Protein AF-A0A933H7J3-F1 (afdb_monomer_lite)

Foldseek 3Di:
DDWDWEDDPDTDTDDPVQCPQFDSVQKYWQDKDQCVVFAQDDRQKIKTKIWTAGPVGDIWIWIWIDRPVDPPWDIGTQGTFDPQQPPAQWGWAWADDRLKIKIKIAGHPVQDAAWAWKKWFFDDPDPVCRVVRIDIFGQDGRRMTMDIQHNVRLVRRQFTQKIFTAHPVLVVVDPDDPPPGRTSDMDGDVVTRGCNVRYHYDDTD

Structure (mmCIF, N/CA/C/O backbone):
data_AF-A0A933H7J3-F1
#
_entry.id   AF-A0A933H7J3-F1
#
loop_
_atom_site.group_PDB
_atom_site.id
_atom_site.type_symbol
_atom_site.label_atom_id
_atom_site.label_alt_id
_atom_site.label_comp_id
_atom_site.label_asym_id
_atom_site.label_entity_id
_atom_site.label_seq_id
_atom_site.pdbx_PDB_ins_code
_atom_site.Cartn_x
_atom_site.Cartn_y
_atom_site.Cartn_z
_atom_site.occupancy
_atom_site.B_iso_or_equiv
_atom_site.auth_seq_id
_atom_site.auth_comp_id
_atom_site.auth_asym_id
_atom_site.auth_atom_id
_atom_site.pdbx_PDB_model_num
ATOM 1 N N . MET A 1 1 ? 10.290 -12.965 -24.968 1.00 48.25 1 MET A N 1
ATOM 2 C CA . MET A 1 1 ? 10.007 -12.008 -23.879 1.00 48.25 1 MET A CA 1
ATOM 3 C C . MET A 1 1 ? 8.720 -11.287 -24.248 1.00 48.25 1 MET A C 1
ATOM 5 O O . MET A 1 1 ? 8.651 -10.788 -25.363 1.00 48.25 1 MET A O 1
ATOM 9 N N . ILE A 1 2 ? 7.681 -11.343 -23.410 1.00 48.47 2 ILE A N 1
ATOM 10 C CA . ILE A 1 2 ? 6.396 -10.673 -23.671 1.00 48.47 2 ILE A CA 1
ATOM 11 C C . ILE A 1 2 ? 6.373 -9.431 -22.785 1.00 48.47 2 ILE A C 1
ATOM 13 O O . ILE A 1 2 ? 6.280 -9.556 -21.570 1.00 48.47 2 ILE A O 1
ATOM 17 N N . ALA A 1 3 ? 6.506 -8.258 -23.395 1.00 56.62 3 ALA A N 1
ATOM 18 C CA . ALA A 1 3 ? 6.245 -6.981 -22.748 1.00 56.62 3 ALA A CA 1
ATOM 19 C C . ALA A 1 3 ? 4.821 -6.556 -23.123 1.00 56.62 3 ALA A C 1
ATOM 21 O O . ALA A 1 3 ? 4.442 -6.644 -24.294 1.00 56.62 3 ALA A O 1
ATOM 22 N N . VAL A 1 4 ? 4.024 -6.134 -22.142 1.00 62.28 4 VAL A N 1
ATOM 23 C CA . VAL A 1 4 ? 2.671 -5.619 -22.383 1.00 62.28 4 VAL A CA 1
ATOM 24 C C . VAL A 1 4 ? 2.702 -4.114 -22.193 1.00 62.28 4 VAL A C 1
ATOM 26 O O . VAL A 1 4 ? 3.015 -3.625 -21.109 1.00 62.28 4 VAL A O 1
ATOM 29 N N . THR A 1 5 ? 2.378 -3.388 -23.259 1.00 62.97 5 THR A N 1
ATOM 30 C CA . THR A 1 5 ? 2.166 -1.943 -23.206 1.00 62.97 5 THR A CA 1
ATOM 31 C C . THR A 1 5 ? 0.709 -1.675 -22.878 1.00 62.97 5 THR A C 1
ATOM 33 O O . THR A 1 5 ? -0.187 -2.110 -23.604 1.00 62.97 5 THR A O 1
ATOM 36 N N . LEU A 1 6 ? 0.473 -0.945 -21.794 1.00 59.53 6 LEU A N 1
ATOM 37 C CA . LEU A 1 6 ? -0.864 -0.535 -21.392 1.00 59.53 6 LEU A CA 1
ATOM 38 C C . LEU A 1 6 ? -1.124 0.903 -21.820 1.00 59.53 6 LEU A C 1
ATOM 40 O O . LEU A 1 6 ? -0.317 1.792 -21.555 1.00 59.53 6 LEU A O 1
ATOM 44 N N . TRP A 1 7 ? -2.256 1.115 -22.489 1.00 41.84 7 TRP A N 1
ATOM 45 C CA . TRP A 1 7 ? -2.695 2.417 -22.985 1.00 41.84 7 TRP A CA 1
ATOM 46 C C . TRP A 1 7 ? -3.795 2.971 -22.064 1.00 41.84 7 TRP A C 1
ATOM 48 O O . TRP A 1 7 ? -4.785 2.290 -21.804 1.00 41.84 7 TRP A O 1
ATOM 58 N N . GLY A 1 8 ? -3.599 4.188 -21.545 1.00 49.84 8 GLY A N 1
ATOM 59 C CA . GLY A 1 8 ? -4.464 4.880 -20.575 1.00 49.84 8 GLY A CA 1
ATOM 60 C C . GLY A 1 8 ? -3.841 6.216 -20.133 1.00 49.84 8 GLY A C 1
ATOM 61 O O . GLY A 1 8 ? -2.901 6.672 -20.780 1.00 49.84 8 GLY A O 1
ATOM 62 N N . ASN A 1 9 ? -4.302 6.823 -19.025 1.00 42.78 9 ASN A N 1
ATOM 63 C CA . ASN A 1 9 ? -3.806 8.121 -18.504 1.00 42.78 9 ASN A CA 1
ATOM 64 C C . ASN A 1 9 ? -2.285 8.177 -18.224 1.00 42.78 9 ASN A C 1
ATOM 66 O O . ASN A 1 9 ? -1.743 9.247 -17.971 1.00 42.78 9 ASN A O 1
ATOM 70 N N . SER A 1 10 ? -1.576 7.049 -18.294 1.00 55.00 10 SER A N 1
ATOM 71 C CA . SER A 1 10 ? -0.132 7.018 -18.527 1.00 55.00 10 SER A CA 1
ATOM 72 C C . SER A 1 10 ? 0.249 5.703 -19.211 1.00 55.00 10 SER A C 1
ATOM 74 O O . SER A 1 10 ? -0.130 4.626 -18.749 1.00 55.00 10 SER A O 1
ATOM 76 N N . SER A 1 11 ? 0.986 5.774 -20.322 1.00 64.62 11 SER A N 1
ATOM 77 C CA . SER A 1 11 ? 1.546 4.582 -20.959 1.00 64.62 11 SER A CA 1
ATOM 78 C C . SER A 1 11 ? 2.625 3.980 -20.065 1.00 64.62 11 SER A C 1
ATOM 80 O O . SER A 1 11 ? 3.498 4.704 -19.582 1.00 64.62 11 SER A O 1
ATOM 82 N N . ALA A 1 12 ? 2.577 2.669 -19.859 1.00 74.50 12 ALA A N 1
ATOM 83 C CA . ALA A 1 12 ? 3.597 1.933 -19.123 1.00 74.50 12 ALA A CA 1
ATOM 84 C C . ALA A 1 12 ? 3.868 0.589 -19.796 1.00 74.50 12 ALA A C 1
ATOM 86 O O . ALA A 1 12 ? 2.969 -0.014 -20.394 1.00 74.50 12 ALA A O 1
ATOM 87 N N . I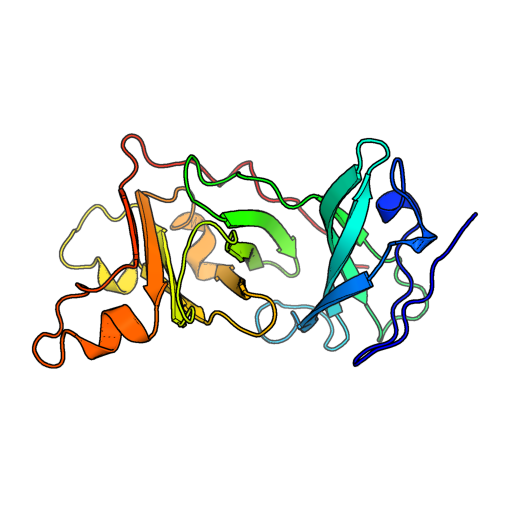LE A 1 13 ? 5.108 0.127 -19.678 1.00 83.50 13 ILE A N 1
ATOM 88 C CA . ILE A 1 13 ? 5.498 -1.236 -20.014 1.00 83.50 13 ILE A CA 1
ATOM 89 C C . ILE A 1 13 ? 5.538 -1.994 -18.694 1.00 83.50 13 ILE A C 1
ATOM 91 O O . ILE A 1 13 ? 6.203 -1.560 -17.762 1.00 83.50 13 ILE A O 1
ATOM 95 N N . ILE A 1 14 ? 4.783 -3.086 -18.585 1.00 86.19 14 ILE A N 1
ATOM 96 C CA . ILE A 1 14 ? 4.864 -3.928 -17.389 1.00 86.19 14 ILE A CA 1
ATOM 97 C C . ILE A 1 14 ? 6.161 -4.747 -17.465 1.00 86.19 14 ILE A C 1
ATOM 99 O O . ILE A 1 14 ? 6.380 -5.398 -18.497 1.00 86.19 14 ILE A O 1
ATOM 103 N N . PRO A 1 15 ? 6.989 -4.764 -16.402 1.00 87.56 15 PRO A N 1
ATOM 104 C CA . PRO A 1 15 ? 8.179 -5.606 -16.361 1.00 87.56 15 PRO A CA 1
ATOM 105 C C . PRO A 1 15 ? 7.791 -7.085 -16.542 1.00 87.56 15 PRO A C 1
ATOM 107 O O . PRO A 1 15 ? 6.791 -7.521 -15.960 1.00 87.56 15 PRO A O 1
ATOM 110 N N . PRO A 1 16 ? 8.531 -7.886 -17.332 1.00 88.31 16 PRO A N 1
ATOM 111 C CA . PRO A 1 16 ? 8.187 -9.287 -17.599 1.00 88.31 16 PRO A CA 1
ATOM 112 C C . PRO A 1 16 ? 7.949 -10.126 -16.335 1.00 88.31 16 PRO A C 1
ATOM 114 O O . PRO A 1 16 ? 7.067 -10.986 -16.317 1.00 88.31 16 PRO A O 1
ATOM 117 N N . GLU A 1 17 ? 8.692 -9.845 -15.265 1.00 91.12 17 GLU A N 1
ATOM 118 C CA . GLU A 1 17 ? 8.573 -10.453 -13.937 1.00 91.12 17 GLU A CA 1
ATOM 119 C C . GLU A 1 17 ? 7.166 -10.260 -13.358 1.00 91.12 17 GLU A C 1
ATOM 121 O O . GLU A 1 17 ? 6.590 -11.174 -12.766 1.00 91.12 17 GLU A O 1
ATOM 126 N N . GLY A 1 18 ? 6.571 -9.094 -13.612 1.00 88.81 18 GLY A N 1
ATOM 127 C CA . GLY A 1 18 ? 5.220 -8.747 -13.199 1.00 88.81 18 GLY A CA 1
ATOM 128 C C . GLY A 1 18 ? 4.120 -9.521 -13.923 1.00 88.81 18 GLY A C 1
ATOM 129 O O . GLY A 1 18 ? 2.985 -9.531 -13.451 1.00 88.81 18 GLY A O 1
ATOM 130 N N . LEU A 1 19 ? 4.428 -10.218 -15.020 1.00 92.62 19 LEU A N 1
ATOM 131 C CA . LEU A 1 19 ? 3.468 -11.027 -15.783 1.00 92.62 19 LEU A CA 1
ATOM 132 C C . LEU A 1 19 ? 3.611 -12.532 -15.528 1.00 92.62 19 LEU A C 1
ATOM 134 O O . LEU A 1 19 ? 2.799 -13.322 -16.013 1.00 92.62 19 LEU A O 1
ATOM 138 N N . VAL A 1 20 ? 4.618 -12.950 -14.757 1.00 92.25 20 VAL A N 1
ATOM 139 C CA . VAL A 1 20 ? 4.841 -14.366 -14.451 1.00 92.25 20 VAL A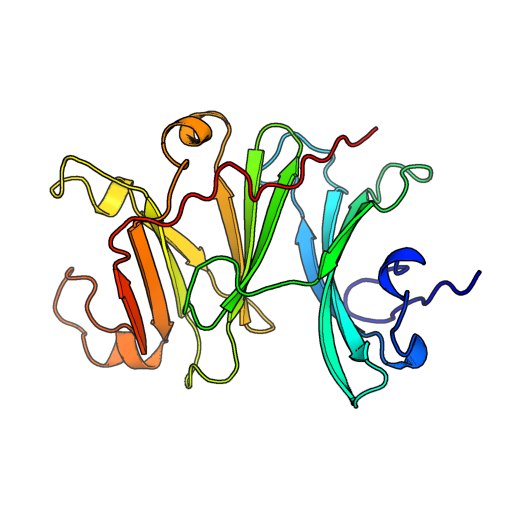 CA 1
ATOM 140 C C . VAL A 1 20 ? 3.617 -14.947 -13.742 1.00 92.25 20 VAL A C 1
ATOM 142 O O . VAL A 1 20 ? 3.114 -14.391 -12.761 1.00 92.25 20 VAL A O 1
ATOM 145 N N . GLY A 1 21 ? 3.125 -16.073 -14.264 1.00 91.31 21 GLY A N 1
ATOM 146 C CA . GLY A 1 21 ? 1.984 -16.795 -13.703 1.00 91.31 21 GLY A CA 1
ATOM 147 C C . GLY A 1 21 ? 0.628 -16.107 -13.878 1.00 91.31 21 GLY A C 1
ATOM 148 O O . GLY A 1 21 ? -0.313 -16.512 -13.206 1.00 91.31 21 GLY A O 1
ATOM 149 N N . ALA A 1 22 ? 0.507 -15.097 -14.745 1.00 93.75 22 ALA A N 1
ATOM 150 C CA . ALA A 1 22 ? -0.742 -14.379 -14.998 1.00 93.75 22 ALA A CA 1
ATOM 151 C C . ALA A 1 22 ? -1.094 -14.322 -16.496 1.00 93.75 22 ALA A C 1
ATOM 153 O O . ALA A 1 22 ? -0.241 -14.517 -17.364 1.00 93.75 22 ALA A O 1
ATOM 154 N N . ASP A 1 23 ? -2.358 -14.036 -16.814 1.00 91.62 23 ASP A N 1
ATOM 155 C CA . ASP A 1 23 ? -2.778 -13.733 -18.182 1.00 91.62 23 ASP A CA 1
ATOM 156 C C . ASP A 1 23 ? -2.311 -12.325 -18.571 1.00 91.62 23 ASP A C 1
ATOM 158 O O . ASP A 1 23 ? -2.931 -11.320 -18.219 1.00 91.62 23 ASP A O 1
ATOM 162 N N . ALA A 1 24 ? -1.231 -12.251 -19.346 1.00 88.94 24 ALA A N 1
ATOM 163 C CA . ALA A 1 24 ? -0.651 -10.996 -19.816 1.00 88.94 24 ALA A CA 1
ATOM 164 C C . ALA A 1 24 ? -1.653 -10.091 -20.560 1.00 88.94 24 ALA A C 1
ATOM 166 O O . ALA A 1 24 ? -1.540 -8.870 -20.490 1.00 88.94 24 ALA A O 1
ATOM 167 N N . LYS A 1 25 ? -2.661 -10.658 -21.242 1.00 88.62 25 LYS A N 1
ATOM 168 C CA . LYS A 1 25 ? -3.668 -9.870 -21.978 1.00 88.62 25 LYS A CA 1
ATOM 169 C C . LYS A 1 25 ? -4.697 -9.208 -21.067 1.00 88.62 25 LYS A C 1
ATOM 171 O O . LYS A 1 25 ? -5.364 -8.271 -21.494 1.00 88.62 25 LYS A O 1
ATOM 176 N N . SER A 1 26 ? -4.836 -9.698 -19.839 1.00 91.56 26 SER A N 1
ATOM 177 C CA . SER A 1 26 ? -5.738 -9.129 -18.835 1.00 91.56 26 SER A CA 1
ATOM 178 C C . SER A 1 26 ? -5.134 -7.944 -18.083 1.00 91.56 26 SER A C 1
ATOM 180 O O . SER A 1 26 ? -5.839 -7.291 -17.315 1.00 91.56 26 SER A O 1
ATOM 182 N N . ALA A 1 27 ? -3.838 -7.688 -18.280 1.00 92.38 27 ALA A N 1
ATOM 183 C CA . ALA A 1 27 ? -3.130 -6.666 -17.542 1.00 92.38 27 ALA A CA 1
ATOM 184 C C . ALA A 1 27 ? -3.751 -5.283 -17.776 1.00 92.38 27 ALA A C 1
ATOM 186 O O . ALA A 1 27 ? -4.028 -4.901 -18.913 1.00 92.38 27 ALA A O 1
ATOM 187 N N . ARG A 1 28 ? -3.958 -4.521 -16.700 1.00 90.88 28 ARG A N 1
ATOM 188 C CA . ARG A 1 28 ? -4.457 -3.140 -16.765 1.00 90.88 28 ARG A CA 1
ATOM 189 C C . ARG A 1 28 ? -3.856 -2.272 -15.668 1.00 90.88 28 ARG A C 1
ATOM 191 O O . ARG A 1 28 ? -3.700 -2.725 -14.539 1.00 90.88 28 ARG A O 1
ATOM 198 N N . MET A 1 29 ? -3.545 -1.016 -15.985 1.00 91.44 29 MET A N 1
ATOM 199 C CA . MET A 1 29 ? -3.026 -0.063 -15.008 1.00 91.44 29 MET A CA 1
ATOM 200 C C . MET A 1 29 ? -4.162 0.359 -14.080 1.00 91.44 29 MET A C 1
ATOM 202 O O . MET A 1 29 ? -5.252 0.687 -14.541 1.00 91.44 29 MET A O 1
ATOM 206 N N . VAL A 1 30 ? -3.892 0.341 -12.779 1.00 90.44 30 VAL A N 1
ATOM 207 C CA . VAL A 1 30 ? -4.836 0.729 -11.726 1.00 90.44 30 VAL A CA 1
ATOM 208 C C . VAL A 1 30 ? -4.553 2.154 -11.279 1.00 90.44 30 VAL A C 1
ATOM 210 O O . VAL A 1 30 ? -5.451 2.986 -11.268 1.00 90.44 30 VAL A O 1
ATOM 213 N N . THR A 1 31 ? -3.302 2.448 -10.920 1.00 90.50 31 THR A N 1
ATOM 214 C CA . THR A 1 31 ? -2.897 3.789 -10.488 1.00 90.50 31 THR A CA 1
ATOM 215 C C . THR A 1 31 ? -1.400 4.017 -10.692 1.00 90.50 31 THR A C 1
ATOM 217 O O . THR A 1 31 ? -0.629 3.086 -10.948 1.00 90.50 31 THR A O 1
ATOM 220 N N . THR A 1 32 ? -0.986 5.279 -10.644 1.00 91.12 32 THR A N 1
ATOM 221 C CA . THR A 1 32 ? 0.402 5.725 -10.775 1.00 91.12 32 THR A CA 1
ATOM 222 C C . THR A 1 32 ? 0.647 6.897 -9.829 1.00 91.12 32 THR A C 1
ATOM 224 O O . THR A 1 32 ? -0.176 7.806 -9.744 1.00 91.12 32 THR A O 1
ATOM 227 N N . ARG A 1 33 ? 1.775 6.873 -9.114 1.00 90.69 33 ARG A N 1
ATOM 228 C CA . ARG A 1 33 ? 2.163 7.895 -8.133 1.00 90.69 33 ARG A CA 1
ATOM 229 C C . ARG A 1 33 ? 3.603 8.319 -8.339 1.00 90.69 33 ARG A C 1
ATOM 231 O O . ARG A 1 33 ? 4.480 7.465 -8.351 1.00 90.69 33 ARG A O 1
ATOM 238 N N . ALA A 1 34 ? 3.840 9.621 -8.447 1.00 91.88 34 ALA A N 1
ATOM 239 C CA . ALA A 1 34 ? 5.191 10.163 -8.393 1.00 91.88 34 ALA A CA 1
ATOM 240 C C . ALA A 1 34 ? 5.724 10.069 -6.961 1.00 91.88 34 ALA A C 1
ATOM 242 O O . ALA A 1 34 ? 5.027 10.443 -6.022 1.00 91.88 34 ALA A O 1
ATOM 243 N N . LEU A 1 35 ? 6.940 9.552 -6.793 1.00 92.31 35 LEU A N 1
ATOM 244 C CA . LEU A 1 35 ? 7.560 9.372 -5.479 1.00 92.31 35 LEU A CA 1
ATOM 245 C C . LEU A 1 35 ? 8.482 10.532 -5.085 1.00 92.31 35 LEU A C 1
ATOM 247 O O . LEU A 1 35 ? 8.757 10.692 -3.896 1.00 92.31 35 LEU A O 1
ATOM 251 N N . SER A 1 36 ? 8.913 11.364 -6.039 1.00 91.00 36 SER A N 1
ATOM 252 C CA . SER A 1 36 ? 9.829 12.488 -5.783 1.00 91.00 36 SER A CA 1
ATOM 253 C C . SER A 1 36 ? 9.267 13.540 -4.825 1.00 91.00 36 SER A C 1
ATOM 255 O O . SER A 1 36 ? 10.013 14.249 -4.159 1.00 91.00 36 SER A O 1
ATOM 257 N N . GLN A 1 37 ? 7.941 13.592 -4.668 1.00 88.00 37 GLN A N 1
ATOM 258 C CA . GLN A 1 37 ? 7.284 14.462 -3.691 1.00 88.00 37 GLN A CA 1
ATOM 259 C C . GLN A 1 37 ? 7.586 14.073 -2.234 1.00 88.00 37 GLN A C 1
ATOM 261 O O . GLN A 1 37 ? 7.396 14.888 -1.330 1.00 88.00 37 GLN A O 1
ATOM 266 N N . TRP A 1 38 ? 8.028 12.835 -1.990 1.00 90.31 38 TRP A N 1
ATOM 267 C CA . TRP A 1 38 ? 8.194 12.286 -0.642 1.00 90.31 38 TRP A CA 1
ATOM 268 C C . TRP A 1 38 ? 9.539 11.605 -0.388 1.00 90.31 38 TRP A C 1
ATOM 270 O O . TRP A 1 38 ? 9.919 11.448 0.770 1.00 90.31 38 TRP A O 1
ATOM 280 N N . ALA A 1 39 ? 10.248 11.184 -1.433 1.00 89.62 39 ALA A N 1
ATOM 281 C CA . ALA A 1 39 ? 11.555 10.546 -1.338 1.00 89.62 39 ALA A CA 1
ATOM 282 C C . ALA A 1 39 ? 12.618 11.345 -2.089 1.00 89.62 39 ALA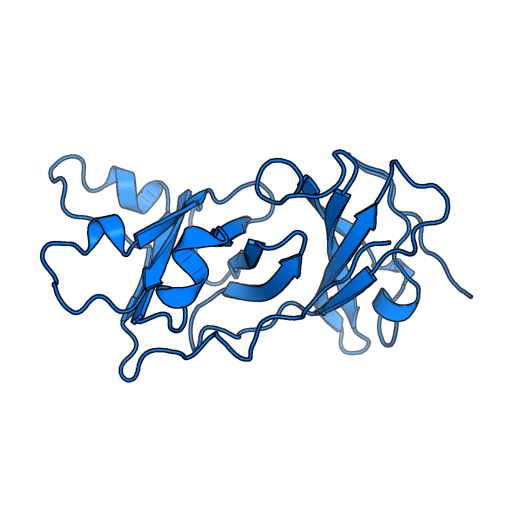 A C 1
ATOM 284 O O . ALA A 1 39 ? 12.322 12.072 -3.032 1.00 89.62 39 ALA A O 1
ATOM 285 N N . ASN A 1 40 ? 13.876 11.150 -1.695 1.00 90.62 40 ASN A N 1
ATOM 286 C CA . ASN A 1 40 ? 15.018 11.683 -2.424 1.00 90.62 40 ASN A CA 1
ATOM 287 C C . ASN A 1 40 ? 15.313 10.794 -3.645 1.00 90.62 40 ASN A C 1
ATOM 289 O O . ASN A 1 40 ? 16.226 9.967 -3.611 1.00 90.62 40 ASN A O 1
ATOM 293 N N . VAL A 1 41 ? 14.466 10.911 -4.666 1.00 90.06 41 VAL A N 1
ATOM 294 C CA . VAL A 1 41 ? 14.517 10.188 -5.945 1.00 90.06 41 VAL A CA 1
ATOM 295 C C . VAL A 1 41 ? 14.248 11.160 -7.091 1.00 90.06 41 VAL A C 1
ATOM 297 O O . VAL A 1 41 ? 13.679 12.227 -6.863 1.00 90.06 41 VAL A O 1
ATOM 300 N N . ASP A 1 42 ? 14.606 10.775 -8.314 1.00 90.00 42 ASP A N 1
ATOM 301 C CA . ASP A 1 42 ? 14.353 11.587 -9.509 1.00 90.00 42 ASP A CA 1
ATOM 302 C C . ASP A 1 42 ? 12.855 11.851 -9.722 1.00 90.00 42 ASP A C 1
ATOM 304 O O . ASP A 1 42 ? 12.018 10.994 -9.412 1.00 90.00 42 ASP A O 1
ATOM 308 N N . ASP A 1 43 ? 12.519 13.005 -10.310 1.00 88.25 43 ASP A N 1
ATOM 309 C CA . ASP A 1 43 ? 11.136 13.447 -10.546 1.00 88.25 43 ASP A CA 1
ATOM 310 C C . ASP A 1 43 ? 10.314 12.466 -11.389 1.00 88.25 43 ASP A C 1
ATOM 312 O O . ASP A 1 43 ? 9.129 12.242 -11.129 1.00 88.25 43 ASP A O 1
ATOM 316 N N . GLY A 1 44 ? 10.956 11.795 -12.339 1.00 89.06 44 GLY A N 1
ATOM 317 C CA . GLY A 1 44 ? 10.370 10.744 -13.153 1.00 89.06 44 GLY A CA 1
ATOM 318 C C . GLY A 1 44 ? 10.212 9.392 -12.454 1.00 89.06 44 GLY A C 1
ATOM 319 O O . GLY A 1 44 ? 9.876 8.425 -13.144 1.00 89.06 44 GLY A O 1
ATOM 320 N N . THR A 1 45 ? 10.462 9.280 -11.144 1.00 92.69 45 THR A N 1
ATOM 321 C CA . THR A 1 45 ? 10.306 8.033 -10.374 1.00 92.69 45 THR A CA 1
ATOM 322 C C . THR A 1 45 ? 8.851 7.822 -9.966 1.00 92.69 45 THR A C 1
ATOM 324 O O . THR A 1 45 ? 8.299 8.532 -9.121 1.00 92.69 45 THR A O 1
ATOM 327 N N . LEU A 1 46 ? 8.231 6.796 -10.543 1.00 93.12 46 LEU A N 1
ATOM 328 C CA . LEU A 1 46 ? 6.814 6.488 -10.413 1.00 93.12 46 LEU A CA 1
ATOM 329 C C . LEU A 1 46 ? 6.604 5.114 -9.766 1.00 93.12 46 LEU A C 1
ATOM 331 O O . LEU A 1 46 ? 7.092 4.107 -10.273 1.00 93.12 46 LEU A O 1
ATOM 335 N N . LEU A 1 47 ? 5.794 5.046 -8.709 1.00 94.31 47 LEU A N 1
ATOM 336 C CA . LEU A 1 47 ? 5.152 3.807 -8.277 1.00 94.31 47 LEU A CA 1
ATOM 337 C C . LEU A 1 47 ? 3.962 3.522 -9.192 1.00 94.31 47 LEU A C 1
ATOM 339 O O . LEU A 1 47 ? 3.080 4.366 -9.368 1.00 94.31 47 LEU A O 1
ATOM 343 N N . ARG A 1 48 ? 3.904 2.311 -9.734 1.00 93.69 48 ARG A N 1
ATOM 344 C CA . ARG A 1 48 ? 2.857 1.868 -10.650 1.00 93.69 48 ARG A CA 1
ATOM 345 C C . ARG A 1 48 ? 2.194 0.606 -10.137 1.00 93.69 48 ARG A C 1
ATOM 347 O O . ARG A 1 48 ? 2.864 -0.369 -9.809 1.00 93.69 48 ARG A O 1
ATOM 354 N N . ILE A 1 49 ? 0.865 0.627 -10.124 1.00 94.19 49 ILE A N 1
ATOM 355 C CA . ILE A 1 49 ? 0.042 -0.524 -9.764 1.00 94.19 49 ILE A CA 1
ATOM 356 C C . ILE A 1 49 ? -0.730 -0.969 -10.983 1.00 94.19 49 ILE A C 1
ATOM 358 O O . ILE A 1 49 ? -1.397 -0.163 -11.633 1.00 94.19 49 ILE A O 1
ATOM 362 N N . PHE A 1 50 ? -0.681 -2.260 -11.252 1.00 93.75 50 PHE A N 1
ATOM 363 C CA . PHE A 1 50 ? -1.463 -2.892 -12.295 1.00 93.75 50 PHE A CA 1
ATOM 364 C C . PHE A 1 50 ? -2.200 -4.098 -11.727 1.00 93.75 50 PHE A C 1
ATOM 366 O O . PHE A 1 50 ? -1.835 -4.650 -10.692 1.00 93.75 50 PHE A O 1
ATOM 373 N N . GLU A 1 51 ? -3.272 -4.483 -12.393 1.00 94.69 51 GLU A N 1
ATOM 374 C CA . GLU A 1 51 ? -4.059 -5.661 -12.072 1.00 94.69 51 GLU A CA 1
ATOM 375 C C . GLU A 1 51 ? -3.925 -6.666 -13.207 1.00 94.69 51 GLU A C 1
ATOM 377 O O . GLU A 1 51 ? -3.890 -6.283 -14.377 1.00 94.69 51 GLU A O 1
ATOM 382 N N . VAL A 1 52 ? -3.858 -7.943 -12.851 1.00 95.69 52 VAL A N 1
ATOM 383 C CA . VAL A 1 52 ? -3.850 -9.075 -13.776 1.00 95.69 52 VAL A CA 1
ATOM 384 C C . VAL A 1 52 ? -4.810 -10.153 -13.297 1.00 95.69 52 VAL A C 1
ATOM 386 O O . VAL A 1 52 ? -5.120 -10.257 -12.112 1.00 95.69 52 VAL A O 1
ATOM 389 N N . LYS A 1 53 ? -5.257 -10.997 -14.221 1.00 96.56 53 LYS A N 1
ATOM 390 C CA . LYS A 1 53 ? -6.022 -12.206 -13.943 1.00 96.56 53 LYS A CA 1
ATOM 391 C C . LYS A 1 53 ? -5.084 -13.407 -13.843 1.00 96.56 53 LYS A C 1
ATOM 393 O O . LYS A 1 53 ? -4.255 -13.638 -14.723 1.00 96.56 53 LYS A O 1
ATOM 398 N N . LEU A 1 54 ? -5.229 -14.181 -12.777 1.00 95.62 54 LEU A N 1
ATOM 399 C CA . LEU A 1 54 ? -4.519 -15.438 -12.560 1.00 95.62 54 LEU A CA 1
ATOM 400 C C . LEU A 1 54 ? -5.202 -16.602 -13.313 1.00 95.62 54 LEU A C 1
ATOM 402 O O . LEU A 1 54 ? -6.362 -16.473 -13.717 1.00 95.62 54 LEU A O 1
ATOM 406 N N . PRO A 1 55 ? -4.532 -17.761 -13.488 1.00 94.69 55 PRO A N 1
ATOM 407 C CA . PRO A 1 55 ? -5.099 -18.924 -14.179 1.00 94.69 55 PRO A CA 1
ATOM 408 C C . PRO A 1 55 ? -6.391 -19.461 -13.552 1.00 94.69 55 PRO A C 1
ATOM 410 O O . PRO A 1 55 ? -7.239 -19.999 -14.257 1.00 94.69 55 PRO A O 1
ATOM 413 N N . ASP A 1 56 ? -6.555 -19.288 -12.239 1.00 95.31 56 ASP A N 1
ATOM 414 C CA . ASP A 1 56 ? -7.766 -19.656 -11.493 1.00 95.31 56 ASP A CA 1
ATOM 415 C C . ASP A 1 56 ? -8.913 -18.636 -11.642 1.00 95.31 56 ASP A C 1
ATOM 417 O O . ASP A 1 56 ? -10.009 -18.827 -11.119 1.00 95.31 56 ASP A O 1
ATOM 421 N N . GLY A 1 57 ? -8.670 -17.548 -12.372 1.00 94.50 57 GLY A N 1
ATOM 422 C CA . GLY A 1 57 ? -9.623 -16.491 -12.649 1.00 94.50 57 GLY A CA 1
ATOM 423 C C . GLY A 1 57 ? -9.682 -15.368 -11.616 1.00 94.50 57 GLY A C 1
ATOM 424 O O . GLY A 1 57 ? -10.397 -14.396 -11.869 1.00 94.50 57 GLY A O 1
ATOM 425 N N . ARG A 1 58 ? -8.935 -15.452 -10.507 1.00 94.69 58 ARG A N 1
ATOM 426 C CA . ARG A 1 58 ? -8.840 -14.363 -9.526 1.00 94.69 58 ARG A CA 1
ATOM 427 C C . ARG A 1 58 ? -8.083 -13.169 -10.103 1.00 94.69 58 ARG A C 1
ATOM 429 O O . ARG A 1 58 ? -7.190 -13.329 -10.932 1.00 94.69 58 ARG A O 1
ATOM 436 N N . LEU A 1 59 ? -8.445 -11.974 -9.644 1.00 94.00 59 LEU A N 1
ATOM 437 C CA . LEU A 1 59 ? -7.706 -10.747 -9.928 1.00 94.00 59 LEU A CA 1
ATOM 438 C C . LEU A 1 59 ? -6.625 -10.549 -8.864 1.00 94.00 59 LEU A C 1
ATOM 440 O O . LEU A 1 59 ? -6.874 -10.754 -7.677 1.00 94.00 59 LEU A O 1
ATOM 444 N N . GLU A 1 60 ? -5.441 -10.136 -9.293 1.00 95.31 60 GLU A N 1
ATOM 445 C CA . GLU A 1 60 ? -4.308 -9.838 -8.426 1.00 95.31 60 GLU A CA 1
ATOM 446 C C . GLU A 1 60 ? -3.712 -8.486 -8.810 1.00 95.31 60 GLU A C 1
ATOM 448 O O . GLU A 1 60 ? -3.443 -8.220 -9.984 1.00 95.31 60 GLU A O 1
ATOM 453 N N . ARG A 1 61 ? -3.503 -7.628 -7.810 1.00 96.06 61 ARG A N 1
ATOM 454 C CA . ARG A 1 61 ? -2.826 -6.342 -7.984 1.00 96.06 61 ARG A CA 1
ATOM 455 C C . ARG A 1 61 ? -1.348 -6.503 -7.694 1.00 96.06 61 ARG A C 1
ATOM 457 O O . ARG A 1 61 ? -0.969 -7.152 -6.724 1.00 96.06 61 ARG A O 1
ATOM 464 N N . ARG A 1 62 ? -0.525 -5.886 -8.527 1.00 96.81 62 ARG A N 1
ATOM 465 C CA . ARG A 1 62 ? 0.929 -5.984 -8.513 1.00 96.81 62 ARG A CA 1
ATOM 466 C C . ARG A 1 62 ? 1.544 -4.603 -8.660 1.00 96.81 62 ARG A C 1
ATOM 468 O O . ARG A 1 62 ? 0.951 -3.719 -9.281 1.00 96.81 62 ARG A O 1
ATOM 475 N N . ALA A 1 63 ? 2.726 -4.429 -8.088 1.00 96.44 63 ALA A N 1
ATOM 476 C CA . ALA A 1 63 ? 3.421 -3.154 -8.046 1.00 96.44 63 ALA A CA 1
ATOM 477 C C . ALA A 1 63 ? 4.799 -3.233 -8.702 1.00 96.44 63 ALA A C 1
ATOM 479 O O . ALA A 1 63 ? 5.493 -4.249 -8.624 1.00 96.44 63 ALA A O 1
ATOM 480 N N . PHE A 1 64 ? 5.202 -2.131 -9.322 1.00 95.81 64 PHE A N 1
ATOM 481 C CA . PHE A 1 64 ? 6.566 -1.902 -9.779 1.00 95.81 64 PHE A CA 1
ATOM 482 C C . PHE A 1 64 ? 6.920 -0.415 -9.686 1.00 95.81 64 PHE A C 1
ATOM 484 O O . PHE A 1 64 ? 6.029 0.437 -9.654 1.00 95.81 64 PHE A O 1
ATOM 491 N N . ILE A 1 65 ? 8.213 -0.109 -9.631 1.00 94.50 65 ILE A N 1
ATOM 492 C CA . ILE A 1 65 ? 8.741 1.251 -9.761 1.00 94.50 65 ILE A CA 1
ATOM 493 C C . ILE A 1 65 ? 9.324 1.423 -11.156 1.00 94.50 65 ILE A C 1
ATOM 495 O O . ILE A 1 65 ? 9.991 0.528 -11.664 1.00 94.50 65 ILE A O 1
ATOM 499 N N . GLN A 1 66 ? 9.080 2.582 -11.751 1.00 92.19 66 GLN A N 1
ATOM 500 C CA . GLN A 1 66 ? 9.636 2.992 -13.032 1.00 92.19 66 GLN A CA 1
ATOM 501 C C . GLN A 1 66 ? 10.320 4.349 -12.884 1.00 92.19 66 GLN A C 1
ATOM 503 O O . GLN A 1 66 ? 9.731 5.258 -12.304 1.00 92.19 66 GLN A O 1
ATOM 508 N N . THR A 1 67 ? 11.505 4.515 -13.469 1.00 89.81 67 THR A N 1
ATOM 509 C CA . THR A 1 67 ? 12.174 5.820 -13.580 1.00 89.81 67 THR A CA 1
ATOM 510 C C . THR A 1 67 ? 12.134 6.275 -15.033 1.00 89.81 67 THR A C 1
ATOM 512 O O . THR A 1 67 ? 12.806 5.712 -15.890 1.00 89.81 67 THR A O 1
ATOM 515 N N . THR A 1 68 ? 11.318 7.285 -15.327 1.00 85.75 68 THR A N 1
ATOM 516 C CA . THR A 1 68 ? 11.082 7.757 -16.704 1.00 85.75 68 THR A CA 1
ATOM 517 C C . THR A 1 68 ? 12.166 8.697 -17.235 1.00 85.75 6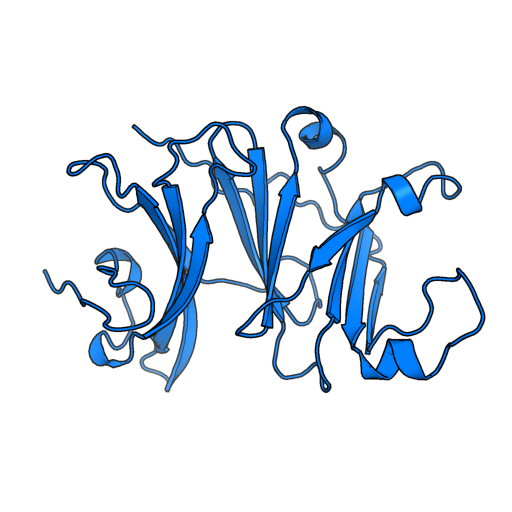8 THR A C 1
ATOM 519 O O . THR A 1 68 ? 12.379 8.745 -18.445 1.00 85.75 68 THR A O 1
ATOM 522 N N . ASP A 1 69 ? 12.896 9.380 -16.350 1.00 79.06 69 ASP A N 1
ATOM 523 C CA . ASP A 1 69 ? 13.936 10.350 -16.728 1.00 79.06 69 ASP A CA 1
ATOM 524 C C . ASP A 1 69 ? 15.282 9.701 -17.080 1.00 79.06 69 ASP A C 1
ATOM 526 O O . ASP A 1 69 ? 16.159 10.342 -17.661 1.00 79.06 69 ASP A O 1
ATOM 530 N N . VAL A 1 70 ? 15.444 8.413 -16.767 1.00 75.75 70 VAL A N 1
ATOM 531 C CA . VAL A 1 70 ? 16.663 7.645 -17.022 1.00 75.75 70 VAL A CA 1
ATOM 532 C C . VAL A 1 70 ? 16.313 6.504 -17.983 1.00 75.75 70 VAL A C 1
ATOM 534 O O . VAL A 1 70 ? 15.872 5.447 -17.535 1.00 75.75 70 VAL A O 1
ATOM 537 N N . PRO A 1 71 ? 16.518 6.668 -19.307 1.00 68.56 71 PRO A N 1
ATOM 538 C CA . PRO A 1 71 ? 16.052 5.714 -20.324 1.00 68.56 71 PRO A CA 1
ATOM 539 C C . PRO A 1 71 ? 16.583 4.281 -20.180 1.00 68.56 71 PRO A C 1
ATOM 541 O O . PRO A 1 71 ? 16.033 3.356 -20.772 1.00 68.56 71 PRO A O 1
ATOM 544 N N . SER A 1 72 ? 17.675 4.095 -19.436 1.00 73.94 72 SER A N 1
ATOM 545 C CA . SER A 1 72 ? 18.302 2.799 -19.163 1.00 73.94 72 SER A CA 1
ATOM 546 C C . SER A 1 72 ? 18.032 2.262 -17.756 1.00 73.94 72 SER A C 1
ATOM 548 O O . SER A 1 72 ? 18.579 1.216 -17.411 1.00 73.94 72 SER A O 1
ATOM 550 N N . SER A 1 73 ? 17.253 2.968 -16.931 1.00 78.75 73 SER A N 1
ATOM 551 C CA . SER A 1 73 ? 16.905 2.485 -15.596 1.00 78.75 73 SER A CA 1
ATOM 552 C C . SER A 1 73 ? 15.902 1.337 -15.726 1.00 78.75 73 SER A C 1
ATOM 554 O O . SER A 1 73 ? 14.852 1.523 -16.349 1.00 78.75 73 SER A O 1
ATOM 556 N N . PRO A 1 74 ? 16.212 0.134 -15.214 1.00 82.56 74 PRO A N 1
ATOM 557 C CA . PRO A 1 74 ? 15.277 -0.975 -15.271 1.00 82.56 74 PRO A CA 1
ATOM 558 C C . PRO A 1 74 ? 14.079 -0.708 -14.356 1.00 82.56 74 PRO A C 1
ATOM 560 O O . PRO A 1 74 ? 14.238 -0.263 -13.219 1.00 82.56 74 PRO A O 1
ATOM 563 N N . ASP A 1 75 ? 12.882 -1.048 -14.831 1.00 90.06 75 ASP A N 1
ATOM 564 C CA . ASP A 1 75 ? 11.696 -1.090 -13.980 1.00 90.06 75 ASP A CA 1
A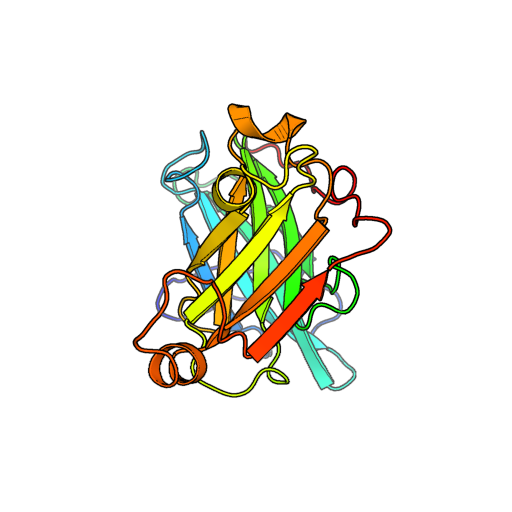TOM 565 C C . ASP A 1 75 ? 11.909 -2.128 -12.860 1.00 90.06 75 ASP A C 1
ATOM 567 O O . ASP A 1 75 ? 12.309 -3.268 -13.109 1.00 90.06 75 ASP A O 1
ATOM 571 N N . VAL A 1 76 ? 11.628 -1.748 -11.615 1.00 93.12 76 VAL A N 1
ATOM 572 C CA . VAL A 1 76 ? 11.823 -2.603 -10.438 1.00 93.12 76 VAL A CA 1
ATOM 573 C C . VAL A 1 76 ? 10.492 -3.218 -10.032 1.00 93.12 76 VAL A C 1
ATOM 575 O O . VAL A 1 76 ? 9.636 -2.547 -9.455 1.00 93.12 76 VAL A O 1
ATOM 578 N N . TYR A 1 77 ? 10.305 -4.507 -10.310 1.00 95.06 77 TYR A N 1
ATOM 579 C CA . TYR A 1 77 ? 9.127 -5.242 -9.855 1.00 95.06 77 TYR A CA 1
ATOM 580 C C . TYR A 1 77 ? 9.154 -5.457 -8.337 1.00 95.06 77 TYR A C 1
ATOM 582 O O . TYR A 1 77 ? 10.128 -5.979 -7.799 1.00 95.06 77 TYR A O 1
ATOM 590 N N . LEU A 1 78 ? 8.074 -5.077 -7.650 1.00 96.31 78 LEU A N 1
ATOM 591 C CA . LEU A 1 78 ? 7.980 -5.169 -6.190 1.00 96.31 78 LEU A CA 1
ATOM 592 C C . LEU A 1 78 ? 7.227 -6.416 -5.717 1.00 96.31 78 LEU A C 1
ATOM 594 O O . LEU A 1 78 ? 7.458 -6.889 -4.610 1.00 96.31 78 LEU A O 1
ATOM 598 N N . GLY A 1 79 ? 6.327 -6.958 -6.539 1.00 96.06 79 GLY A N 1
ATOM 599 C CA . GLY A 1 79 ? 5.487 -8.093 -6.157 1.00 96.06 79 GLY A CA 1
ATOM 600 C C . GLY A 1 79 ? 3.989 -7.778 -6.118 1.00 96.06 79 GLY A C 1
ATOM 601 O O . GLY A 1 79 ? 3.563 -6.675 -6.481 1.00 96.06 79 GLY A O 1
ATOM 602 N N . PRO A 1 80 ? 3.170 -8.761 -5.706 1.00 96.81 80 PRO A N 1
ATOM 603 C CA . PRO A 1 80 ? 1.745 -8.569 -5.485 1.00 96.81 80 PRO A CA 1
ATOM 604 C C . PRO A 1 80 ? 1.471 -7.758 -4.214 1.00 96.81 80 PRO A C 1
ATOM 606 O O . PRO A 1 80 ? 2.223 -7.819 -3.240 1.00 96.81 80 PRO A O 1
ATOM 609 N N . LEU A 1 81 ? 0.347 -7.046 -4.201 1.00 97.06 81 LEU A N 1
ATOM 610 C CA . LEU A 1 81 ? -0.211 -6.496 -2.970 1.00 97.06 81 LEU A CA 1
ATOM 611 C C . LEU A 1 81 ? -0.838 -7.643 -2.169 1.00 97.06 81 LEU A C 1
ATOM 613 O O . LEU A 1 81 ? -1.555 -8.478 -2.720 1.00 97.06 81 LEU A O 1
ATOM 617 N N . THR A 1 82 ? -0.584 -7.681 -0.863 1.00 96.19 82 THR A N 1
ATOM 618 C CA . THR A 1 82 ? -1.032 -8.768 0.024 1.00 96.19 82 THR A CA 1
ATOM 619 C C . THR A 1 82 ? -1.588 -8.220 1.338 1.00 96.19 82 THR A C 1
ATOM 621 O O . THR A 1 82 ? -1.375 -7.058 1.671 1.00 96.19 82 THR A O 1
ATOM 624 N N . HIS A 1 83 ? -2.322 -9.027 2.105 1.00 94.25 83 HIS A N 1
ATOM 625 C CA . HIS A 1 83 ? -2.836 -8.618 3.419 1.00 94.25 83 HIS A CA 1
ATOM 626 C C . HIS A 1 83 ? -1.725 -8.685 4.475 1.00 94.25 83 HIS A C 1
ATOM 628 O O . HIS A 1 83 ? -1.635 -9.641 5.240 1.00 94.25 83 HIS A O 1
ATOM 634 N N . GLN A 1 84 ? -0.836 -7.687 4.481 1.00 93.69 84 GLN A N 1
ATOM 635 C CA . GLN A 1 84 ? 0.311 -7.650 5.398 1.00 93.69 84 GLN A CA 1
ATOM 636 C C . GLN A 1 84 ? -0.034 -7.019 6.757 1.00 93.69 84 GLN A C 1
ATOM 638 O O . GLN A 1 84 ? 0.684 -7.226 7.731 1.00 93.69 84 GLN A O 1
ATOM 643 N N . LEU A 1 85 ? -1.141 -6.270 6.844 1.00 92.62 85 LEU A N 1
ATOM 644 C CA . LEU A 1 85 ? -1.596 -5.580 8.058 1.00 92.62 85 LEU A CA 1
ATOM 645 C C . LEU A 1 85 ? -2.716 -6.354 8.781 1.00 92.62 85 LEU A C 1
ATOM 647 O O . LEU A 1 85 ? -3.764 -5.795 9.111 1.00 92.62 85 LEU A O 1
ATOM 651 N N . GLY A 1 86 ? -2.502 -7.652 9.019 1.00 89.12 86 GLY A N 1
ATOM 652 C CA . GLY A 1 86 ? -3.449 -8.523 9.728 1.00 89.12 86 GLY A CA 1
ATOM 653 C C . GLY A 1 86 ? -4.798 -8.633 9.010 1.00 89.12 86 GLY A C 1
ATOM 654 O O . GLY A 1 86 ? -4.844 -8.717 7.787 1.00 89.12 86 GLY A O 1
ATOM 655 N N . ASP A 1 87 ? -5.897 -8.575 9.767 1.00 91.31 87 ASP A N 1
ATOM 656 C CA . ASP A 1 87 ? -7.271 -8.654 9.234 1.00 91.31 87 ASP A CA 1
ATOM 657 C C . ASP A 1 87 ? -7.763 -7.346 8.582 1.00 91.31 87 ASP A C 1
ATOM 659 O O . ASP A 1 87 ? -8.961 -7.172 8.346 1.00 91.31 87 ASP A O 1
ATOM 663 N N . THR A 1 88 ? -6.868 -6.385 8.331 1.00 93.81 88 THR A N 1
ATOM 664 C CA . THR A 1 88 ? -7.240 -5.143 7.649 1.00 93.81 88 THR A CA 1
ATOM 665 C C . THR A 1 88 ? -7.779 -5.455 6.250 1.00 93.81 88 THR A C 1
ATOM 667 O O . THR A 1 88 ? -7.086 -6.134 5.485 1.00 93.81 88 THR A O 1
ATOM 670 N N . PRO A 1 89 ? -8.959 -4.926 5.863 1.00 94.44 89 PRO A N 1
ATOM 671 C CA . PRO A 1 89 ? -9.550 -5.143 4.544 1.00 94.44 89 PRO A CA 1
ATOM 672 C C . PRO A 1 89 ? -8.882 -4.241 3.496 1.00 94.44 89 PRO A C 1
ATOM 674 O O . PRO A 1 89 ? -9.505 -3.384 2.863 1.00 94.44 89 PRO A O 1
ATOM 677 N N . ALA A 1 90 ? -7.568 -4.379 3.377 1.00 94.94 90 ALA A N 1
ATOM 678 C CA . ALA A 1 90 ? -6.746 -3.731 2.381 1.00 94.94 90 ALA A CA 1
ATOM 679 C C . ALA A 1 90 ? -5.559 -4.626 2.032 1.00 94.94 90 ALA A C 1
ATOM 681 O O . ALA A 1 90 ? -4.934 -5.238 2.903 1.00 94.94 90 ALA A O 1
ATOM 682 N N . GLN A 1 91 ? -5.225 -4.642 0.750 1.00 96.56 91 GLN A N 1
ATOM 683 C CA . GLN A 1 91 ? -4.006 -5.249 0.246 1.00 96.56 91 GLN A CA 1
ATOM 684 C C . GLN A 1 91 ? -2.922 -4.176 0.216 1.00 96.56 91 GLN A C 1
ATOM 686 O O . GLN A 1 91 ? -3.140 -3.094 -0.330 1.00 96.56 91 GLN A O 1
ATOM 691 N N . THR A 1 92 ? -1.758 -4.463 0.782 1.00 97.00 92 THR A N 1
ATOM 692 C CA . THR A 1 92 ? -0.647 -3.523 0.904 1.00 97.00 92 THR A CA 1
ATOM 693 C C . THR A 1 92 ? 0.622 -4.051 0.258 1.00 97.00 92 THR A C 1
ATOM 695 O O . THR A 1 92 ? 0.787 -5.253 0.043 1.00 97.00 92 THR A O 1
ATOM 698 N N . ILE A 1 93 ? 1.528 -3.125 -0.025 1.00 97.38 93 ILE A N 1
ATOM 699 C CA . ILE A 1 93 ? 2.933 -3.392 -0.278 1.00 97.38 93 ILE A CA 1
ATOM 700 C C . ILE A 1 93 ? 3.772 -2.350 0.460 1.00 97.38 93 ILE A C 1
ATOM 702 O O . ILE A 1 93 ? 3.452 -1.156 0.453 1.00 97.38 93 ILE A O 1
ATOM 706 N N . LEU A 1 94 ? 4.824 -2.813 1.131 1.00 97.38 94 LEU A N 1
ATOM 707 C CA . LEU A 1 94 ? 5.730 -1.977 1.907 1.00 97.38 94 LEU A CA 1
ATOM 708 C C . LEU A 1 94 ? 7.097 -1.953 1.227 1.00 97.38 94 LEU A C 1
ATOM 710 O O . LEU A 1 94 ? 7.672 -3.001 0.939 1.00 97.38 94 LEU A O 1
ATOM 714 N N . PHE A 1 95 ? 7.626 -0.762 0.961 1.00 97.31 95 PHE A N 1
ATOM 715 C CA . PHE A 1 95 ? 8.911 -0.608 0.281 1.00 97.31 95 PHE A CA 1
ATOM 716 C C . PHE A 1 95 ? 9.684 0.623 0.756 1.00 97.31 95 PHE A C 1
ATOM 718 O O . PHE A 1 95 ? 9.111 1.565 1.300 1.00 97.31 95 PHE A O 1
ATOM 725 N N . GLU A 1 96 ? 10.999 0.604 0.577 1.00 96.75 96 GLU A N 1
ATOM 726 C CA . GLU A 1 96 ? 11.914 1.682 0.939 1.00 96.75 96 GLU A CA 1
ATOM 727 C C . GLU A 1 96 ? 12.696 2.127 -0.295 1.00 96.75 96 GLU A C 1
ATOM 729 O O . GLU A 1 96 ? 13.296 1.299 -0.979 1.00 96.75 96 GLU A O 1
ATOM 734 N N . VAL A 1 97 ? 12.688 3.430 -0.579 1.00 95.00 97 VAL A N 1
ATOM 735 C CA . VAL A 1 97 ? 13.403 4.029 -1.711 1.00 95.00 97 VAL A CA 1
ATOM 736 C C . VAL A 1 97 ? 13.776 5.478 -1.393 1.00 95.00 97 VAL A C 1
ATOM 738 O O . VAL A 1 97 ? 13.035 6.182 -0.704 1.00 95.00 97 VAL A O 1
ATOM 741 N N . GLY A 1 98 ? 14.949 5.933 -1.845 1.00 92.12 98 GLY A N 1
ATOM 742 C CA . GLY A 1 98 ? 15.405 7.315 -1.628 1.00 92.12 98 GLY A CA 1
ATOM 743 C C . GLY A 1 98 ? 15.454 7.730 -0.151 1.00 92.12 98 GLY A C 1
ATOM 744 O O . GLY A 1 98 ? 15.136 8.871 0.184 1.00 92.12 98 GLY A O 1
ATOM 745 N N . GLY A 1 99 ? 15.772 6.785 0.743 1.00 91.75 99 GLY A N 1
ATOM 746 C CA . GLY A 1 99 ? 15.846 6.997 2.194 1.00 91.75 99 GLY A CA 1
ATOM 747 C C . GLY A 1 99 ? 14.499 7.139 2.913 1.00 91.75 99 GLY A C 1
ATOM 748 O O . GLY A 1 99 ? 14.492 7.382 4.119 1.00 91.75 99 GLY A O 1
ATOM 749 N N . SER A 1 100 ? 13.374 6.988 2.210 1.00 94.31 100 SER A N 1
ATOM 750 C CA . SER A 1 100 ? 12.031 7.015 2.798 1.00 94.31 100 SER A CA 1
ATOM 751 C C . SER A 1 100 ? 11.334 5.670 2.645 1.00 94.31 100 SER A C 1
ATOM 753 O O . SER A 1 100 ? 11.586 4.913 1.706 1.00 94.31 100 SER A O 1
ATOM 755 N N . ARG A 1 101 ? 10.447 5.373 3.591 1.00 96.00 101 ARG A N 1
ATOM 756 C CA . ARG A 1 101 ? 9.627 4.164 3.615 1.00 96.00 101 ARG A CA 1
ATOM 757 C C . ARG A 1 101 ? 8.213 4.484 3.172 1.00 96.00 101 ARG A C 1
ATOM 759 O O . ARG A 1 101 ? 7.702 5.562 3.451 1.00 96.00 101 ARG A O 1
ATOM 766 N N . PHE A 1 102 ? 7.572 3.531 2.520 1.00 95.12 102 PHE A N 1
ATOM 767 C CA . PHE A 1 102 ? 6.234 3.689 1.982 1.00 95.12 102 PHE A CA 1
ATOM 768 C C . PHE A 1 102 ? 5.376 2.491 2.346 1.00 95.12 102 PHE A C 1
ATOM 770 O O . PHE A 1 102 ? 5.785 1.347 2.154 1.00 95.12 102 PHE A O 1
ATOM 777 N N . ILE A 1 103 ? 4.171 2.765 2.838 1.00 95.44 103 ILE A N 1
ATOM 778 C CA . ILE A 1 103 ? 3.087 1.784 2.867 1.00 95.44 103 ILE A CA 1
ATOM 779 C C . ILE A 1 103 ? 2.109 2.214 1.785 1.00 95.44 103 ILE A C 1
ATOM 781 O O . ILE A 1 103 ? 1.446 3.242 1.911 1.00 95.44 103 ILE A O 1
ATOM 785 N N . PHE A 1 104 ? 2.038 1.445 0.711 1.00 95.31 104 PHE A N 1
ATOM 786 C CA . PHE A 1 104 ? 1.025 1.626 -0.315 1.00 95.31 104 PHE A CA 1
ATOM 787 C C . PHE A 1 104 ? -0.037 0.545 -0.154 1.00 95.31 104 PHE A C 1
ATOM 789 O O . PHE A 1 104 ? 0.295 -0.597 0.162 1.00 95.31 104 PHE A O 1
ATOM 796 N N . GLY A 1 105 ? -1.302 0.859 -0.408 1.00 95.38 105 GLY A N 1
ATOM 797 C CA . GLY A 1 105 ? -2.332 -0.170 -0.433 1.00 95.38 105 GLY A CA 1
ATOM 798 C C . GLY A 1 105 ? -3.581 0.214 -1.199 1.00 95.38 105 GLY A C 1
ATOM 799 O O . GLY A 1 105 ? -3.761 1.366 -1.582 1.00 95.38 105 GLY A O 1
ATOM 800 N N . CYS A 1 106 ? -4.448 -0.771 -1.414 1.00 94.88 106 CYS A N 1
ATOM 801 C CA . CYS A 1 106 ? -5.783 -0.583 -1.969 1.00 94.88 106 CYS A CA 1
ATOM 802 C C . CYS A 1 106 ? -6.809 -1.291 -1.080 1.00 94.88 106 CYS A C 1
ATOM 804 O O . CYS A 1 106 ? -6.617 -2.444 -0.693 1.00 94.88 106 CYS A O 1
ATOM 806 N N . VAL A 1 107 ? -7.880 -0.576 -0.737 1.00 94.44 107 VAL A N 1
ATOM 807 C CA . VAL A 1 107 ? -8.939 -1.047 0.163 1.00 94.44 107 VAL A CA 1
ATOM 808 C C . VAL A 1 107 ? -9.880 -1.990 -0.576 1.00 94.44 107 VAL A C 1
ATOM 810 O O . VAL A 1 107 ? -10.366 -1.679 -1.669 1.00 94.44 107 VAL A O 1
ATOM 813 N N . ASP A 1 108 ? -10.188 -3.116 0.056 1.00 92.75 108 ASP A N 1
ATOM 814 C CA . ASP A 1 108 ? -11.032 -4.162 -0.510 1.00 92.75 108 ASP A CA 1
ATOM 815 C C . ASP A 1 108 ? -12.472 -3.689 -0.722 1.00 92.75 108 ASP A C 1
ATOM 817 O O . ASP A 1 108 ? -12.981 -2.800 -0.032 1.00 92.75 108 ASP A O 1
ATOM 821 N N . ASP A 1 109 ? -13.184 -4.351 -1.632 1.00 89.38 109 ASP A N 1
ATOM 822 C CA . ASP A 1 109 ? -14.599 -4.073 -1.918 1.00 89.38 109 ASP A CA 1
ATOM 823 C C . ASP A 1 109 ? -15.545 -4.490 -0.776 1.00 89.38 109 ASP A C 1
ATOM 825 O O . ASP A 1 109 ? -16.737 -4.178 -0.791 1.00 89.38 109 ASP A O 1
ATOM 829 N N . THR A 1 110 ? -15.023 -5.175 0.247 1.00 90.25 110 THR A N 1
ATOM 830 C CA . THR A 1 110 ? -15.764 -5.503 1.473 1.00 90.25 110 THR A CA 1
ATOM 831 C C . THR A 1 110 ? -16.123 -4.247 2.273 1.00 90.25 110 THR A C 1
ATOM 833 O O . THR A 1 110 ? -17.166 -4.219 2.932 1.00 90.25 110 THR A O 1
ATOM 836 N N . VAL A 1 111 ? -15.320 -3.180 2.168 1.00 87.44 111 VAL A N 1
ATOM 837 C CA . VAL A 1 111 ? -15.614 -1.868 2.758 1.00 87.44 111 VAL A CA 1
ATOM 838 C C . VAL A 1 111 ? -16.543 -1.093 1.825 1.00 87.44 111 VAL A C 1
ATOM 840 O O . VAL A 1 111 ? -16.130 -0.556 0.797 1.00 87.44 111 VAL A O 1
ATOM 843 N N . ARG A 1 112 ? -17.825 -1.026 2.176 1.00 85.25 112 ARG A N 1
ATOM 844 C CA . ARG A 1 112 ? -18.836 -0.315 1.380 1.00 85.25 112 ARG A CA 1
ATOM 845 C C . ARG A 1 112 ? -18.777 1.196 1.619 1.00 85.25 112 ARG A C 1
ATOM 847 O O . ARG A 1 112 ? -18.347 1.628 2.680 1.00 85.25 112 ARG A O 1
ATOM 854 N N . GLY A 1 113 ? -19.262 1.973 0.652 1.00 82.00 113 GLY A N 1
ATOM 855 C CA . GLY A 1 113 ? -19.315 3.437 0.723 1.00 82.00 113 GLY A CA 1
ATOM 856 C C . GLY A 1 113 ? -18.188 4.132 -0.040 1.00 82.00 113 GLY A C 1
ATOM 857 O O . GLY A 1 113 ? -17.311 3.491 -0.633 1.00 82.00 113 GLY A O 1
ATOM 858 N N . THR A 1 114 ? -18.238 5.460 -0.040 1.00 84.69 114 THR A N 1
ATOM 859 C CA . THR A 1 114 ? -17.250 6.317 -0.688 1.00 84.69 114 THR A CA 1
ATOM 860 C C . THR A 1 114 ? -16.076 6.502 0.256 1.00 84.69 114 THR A C 1
ATOM 862 O O . THR A 1 114 ? -16.174 7.212 1.253 1.00 84.69 114 THR A O 1
ATOM 865 N N . LEU A 1 115 ? -14.949 5.864 -0.040 1.00 86.25 115 LEU A N 1
ATOM 866 C CA . LEU A 1 115 ? -13.752 5.965 0.788 1.00 86.25 115 LEU A CA 1
ATOM 867 C C . LEU A 1 115 ? -13.249 7.416 0.882 1.00 86.25 115 LEU A C 1
ATOM 869 O O . LEU A 1 115 ? -13.280 8.158 -0.100 1.00 86.25 115 LEU A O 1
ATOM 873 N N . ALA A 1 116 ? -12.803 7.809 2.074 1.00 84.81 116 ALA A N 1
ATOM 874 C CA . ALA A 1 116 ? -12.248 9.132 2.346 1.00 84.81 116 ALA A CA 1
ATOM 875 C C . ALA A 1 116 ? -10.793 9.027 2.810 1.00 84.81 116 ALA A C 1
ATOM 877 O O . ALA A 1 116 ? -9.898 9.582 2.178 1.00 84.81 116 ALA A O 1
ATOM 878 N N . PHE A 1 117 ? -10.557 8.269 3.883 1.00 86.94 117 PHE A N 1
ATOM 879 C CA . PHE A 1 117 ? -9.244 8.181 4.512 1.00 86.94 117 PHE A CA 1
ATOM 880 C C . PHE A 1 117 ? -8.916 6.752 4.912 1.00 86.94 117 PHE A C 1
ATOM 882 O O . PHE A 1 117 ? -9.771 6.023 5.421 1.00 86.94 117 PHE A O 1
ATOM 889 N N . PHE A 1 118 ? -7.654 6.387 4.743 1.00 90.12 118 PHE A N 1
ATOM 890 C CA . PHE A 1 118 ? -7.045 5.272 5.444 1.00 90.12 118 PHE A CA 1
ATOM 891 C C . PHE A 1 118 ? -6.121 5.864 6.504 1.00 90.12 118 PHE A C 1
ATOM 893 O O . PHE A 1 118 ? -5.314 6.736 6.203 1.00 90.12 118 PHE A O 1
ATOM 900 N N . ASN A 1 119 ? -6.222 5.412 7.746 1.00 91.25 119 ASN A N 1
ATOM 901 C CA . ASN A 1 119 ? -5.387 5.880 8.842 1.00 91.25 119 ASN A CA 1
ATOM 902 C C . ASN A 1 119 ? -4.628 4.701 9.430 1.00 91.25 119 ASN A C 1
ATOM 904 O O . ASN A 1 119 ? -5.206 3.635 9.640 1.00 91.25 119 ASN A O 1
ATOM 908 N N . ALA A 1 120 ? -3.356 4.913 9.731 1.00 91.94 120 ALA A N 1
ATOM 909 C CA . ALA A 1 120 ? -2.554 3.985 10.509 1.00 91.94 120 ALA A CA 1
ATOM 910 C C . ALA A 1 120 ? -1.997 4.723 11.722 1.00 91.94 120 ALA A C 1
ATOM 912 O O . ALA A 1 120 ? -1.604 5.886 11.614 1.00 91.94 120 ALA A O 1
ATOM 913 N N . GLN A 1 121 ? -1.945 4.047 12.863 1.00 92.81 121 GLN A N 1
ATOM 914 C CA . GLN A 1 121 ? -1.314 4.561 14.067 1.00 92.81 121 GLN A CA 1
ATOM 915 C C . GLN A 1 121 ? -0.099 3.706 14.417 1.00 92.81 121 GLN A C 1
ATOM 917 O O . GLN A 1 121 ? -0.201 2.479 14.505 1.00 92.81 121 GLN A O 1
ATOM 922 N N . ARG A 1 122 ? 1.046 4.352 14.646 1.00 91.94 122 ARG A N 1
ATOM 923 C CA . ARG A 1 122 ? 2.217 3.692 15.234 1.00 91.94 122 ARG A CA 1
ATOM 924 C C . ARG A 1 122 ? 2.041 3.488 16.736 1.00 91.94 122 ARG A C 1
ATOM 926 O O . ARG A 1 122 ? 1.264 4.189 17.388 1.00 91.94 122 ARG A O 1
ATOM 933 N N . VAL A 1 123 ? 2.845 2.596 17.308 1.00 89.06 123 VAL A N 1
ATOM 934 C CA . VAL A 1 123 ? 2.928 2.445 18.767 1.00 89.06 123 VAL A CA 1
ATOM 935 C C . VAL A 1 123 ? 3.322 3.787 19.400 1.00 89.06 123 VAL A C 1
ATOM 937 O O . VAL A 1 123 ? 4.347 4.384 19.064 1.00 89.06 123 VAL A O 1
ATOM 940 N N . GLU A 1 124 ? 2.492 4.278 20.319 1.00 86.25 124 GLU A N 1
ATOM 941 C CA . GLU A 1 124 ? 2.723 5.522 21.052 1.00 86.25 124 GLU A CA 1
ATOM 942 C C . GLU A 1 124 ? 2.500 5.285 22.552 1.00 86.25 124 GLU A C 1
ATOM 944 O O . GLU A 1 124 ? 1.359 5.087 22.981 1.00 86.25 124 GLU A O 1
ATOM 949 N N . PRO A 1 125 ? 3.573 5.310 23.365 1.00 77.62 125 PRO A N 1
ATOM 950 C CA . PRO A 1 125 ? 3.474 5.100 24.806 1.00 77.62 125 PRO A CA 1
ATOM 951 C C . PRO A 1 125 ? 2.591 6.141 25.499 1.00 77.62 125 PRO A C 1
ATOM 953 O O . PRO A 1 125 ? 1.928 5.836 26.491 1.00 77.62 125 PRO A O 1
ATOM 956 N N . ASN A 1 126 ? 2.569 7.378 24.991 1.00 81.62 126 ASN A N 1
ATOM 957 C CA . ASN A 1 126 ? 1.749 8.440 25.547 1.00 81.62 126 ASN A CA 1
ATOM 958 C C . ASN A 1 126 ? 0.475 8.646 24.721 1.00 81.62 126 ASN A C 1
ATOM 960 O O . ASN A 1 126 ? 0.462 9.416 23.760 1.00 81.62 126 ASN A O 1
ATOM 964 N N . LYS A 1 127 ? -0.635 8.051 25.171 1.00 71.00 127 LYS A N 1
ATOM 965 C CA . LYS A 1 127 ? -1.951 8.179 24.522 1.00 71.00 127 LYS A CA 1
ATOM 966 C C . LYS A 1 127 ? -2.399 9.627 24.289 1.00 71.00 127 LYS A C 1
ATOM 968 O O . LYS A 1 127 ? -3.148 9.863 23.354 1.00 71.00 127 LYS A O 1
ATOM 973 N N . ALA A 1 128 ? -1.922 10.617 25.049 1.00 71.25 128 ALA A N 1
ATOM 974 C CA . ALA A 1 128 ? -2.242 12.026 24.790 1.00 71.25 128 ALA A CA 1
ATOM 975 C C . ALA A 1 128 ? -1.633 12.567 23.476 1.00 71.25 128 ALA A C 1
ATOM 977 O O . ALA A 1 128 ? -2.054 13.611 22.985 1.00 71.25 128 ALA A O 1
ATOM 978 N N . LYS A 1 129 ? -0.651 11.868 22.891 1.00 75.12 129 LYS A N 1
ATOM 979 C CA . LYS A 1 129 ? 0.007 12.211 21.621 1.00 75.12 129 LYS A CA 1
ATOM 980 C C . LYS A 1 129 ? -0.513 11.404 20.428 1.00 75.12 129 LYS A C 1
ATOM 982 O O . LYS A 1 129 ? 0.110 11.438 19.370 1.00 75.12 129 LYS A O 1
ATOM 987 N N . TRP A 1 130 ? -1.651 10.724 20.567 1.00 70.44 130 TRP A N 1
ATOM 988 C CA . TRP A 1 130 ? -2.201 9.826 19.545 1.00 70.44 130 TRP A CA 1
ATOM 989 C C . TRP A 1 130 ? -2.323 10.470 18.149 1.00 70.44 130 TRP A C 1
ATOM 991 O O . TRP A 1 130 ? -1.985 9.832 17.154 1.00 70.44 130 TRP A O 1
ATOM 1001 N N . MET A 1 131 ? -2.685 11.758 18.058 1.00 69.88 131 MET A N 1
ATOM 1002 C CA . MET A 1 131 ? -2.758 12.469 16.769 1.00 69.88 131 MET A CA 1
ATOM 1003 C C . MET A 1 131 ? -1.405 12.539 16.050 1.00 69.88 131 MET A C 1
ATOM 1005 O O . MET A 1 131 ? -1.358 12.438 14.834 1.00 69.88 131 MET A O 1
ATOM 1009 N N . ARG A 1 132 ? -0.293 12.681 16.787 1.00 71.50 132 ARG A N 1
ATOM 1010 C CA . ARG A 1 132 ? 1.064 12.691 16.203 1.00 71.50 132 ARG A CA 1
ATOM 1011 C C . ARG A 1 132 ? 1.531 11.297 15.794 1.00 71.50 132 ARG A C 1
ATOM 1013 O O . ARG A 1 132 ? 2.418 11.171 14.963 1.00 71.50 132 ARG A O 1
ATOM 1020 N N . ALA A 1 133 ? 0.949 10.269 16.402 1.00 66.31 133 ALA A N 1
ATOM 1021 C CA . ALA A 1 133 ? 1.220 8.877 16.083 1.00 66.31 133 ALA A CA 1
ATOM 1022 C C . ALA A 1 133 ? 0.374 8.363 14.907 1.00 66.31 133 ALA A C 1
ATOM 1024 O O . ALA A 1 133 ? 0.599 7.245 14.453 1.00 66.31 133 ALA A O 1
ATOM 1025 N N . THR A 1 134 ? -0.589 9.156 14.426 1.00 80.94 134 THR A N 1
ATOM 1026 C CA . THR A 1 134 ? -1.493 8.792 13.332 1.00 80.94 134 THR A CA 1
ATOM 1027 C C . THR A 1 134 ? -1.004 9.401 12.023 1.00 80.94 134 THR A C 1
ATOM 1029 O O . THR A 1 134 ? -0.768 10.605 11.946 1.00 80.94 134 THR A O 1
ATOM 1032 N N . LYS A 1 135 ? -0.895 8.585 10.974 1.00 81.50 135 LYS A N 1
ATOM 1033 C CA . LYS A 1 135 ? -0.776 9.057 9.591 1.00 81.50 135 LYS A CA 1
ATOM 1034 C C . LYS A 1 135 ? -2.098 8.845 8.872 1.00 81.50 135 LYS A C 1
ATOM 1036 O O . LYS A 1 135 ? -2.722 7.795 9.019 1.00 81.50 135 LYS A O 1
ATOM 1041 N N . ILE A 1 136 ? -2.480 9.845 8.083 1.00 80.31 136 ILE A N 1
ATOM 1042 C CA . ILE A 1 136 ? -3.687 9.859 7.254 1.00 80.31 136 ILE A CA 1
ATOM 1043 C C . ILE A 1 136 ? -3.255 9.763 5.794 1.00 80.31 136 ILE A C 1
ATOM 1045 O O . ILE A 1 136 ? -2.424 10.541 5.335 1.00 80.31 136 ILE A O 1
ATOM 1049 N N . GLY A 1 137 ? -3.782 8.764 5.102 1.00 76.75 137 GLY A N 1
ATOM 1050 C CA . GLY A 1 137 ? -3.563 8.491 3.698 1.00 76.75 137 GLY A CA 1
ATOM 1051 C C . GLY A 1 137 ? -4.858 8.833 3.000 1.00 76.75 137 GLY A C 1
ATOM 1052 O O . GLY A 1 137 ? -5.890 8.201 3.253 1.00 76.75 137 GLY A O 1
ATOM 1053 N N . GLU A 1 138 ? -4.822 9.865 2.167 1.00 76.25 138 GLU A N 1
ATOM 1054 C CA . GLU A 1 138 ? -5.965 10.196 1.330 1.00 76.25 138 GLU A CA 1
ATOM 1055 C C . GLU A 1 138 ? -6.212 9.036 0.368 1.00 76.25 138 GLU A C 1
ATOM 1057 O O . GLU A 1 138 ? -5.288 8.523 -0.271 1.00 76.25 138 GLU A O 1
ATOM 1062 N N . ILE A 1 139 ? -7.461 8.572 0.328 1.00 80.00 139 ILE A N 1
ATOM 1063 C CA . ILE A 1 139 ? -7.847 7.520 -0.603 1.00 80.00 139 ILE A CA 1
ATOM 1064 C C . ILE A 1 139 ? -8.216 8.193 -1.913 1.00 80.00 139 ILE A C 1
ATOM 1066 O O . ILE A 1 139 ? -9.171 8.966 -1.998 1.00 80.00 139 ILE A O 1
ATOM 1070 N N . GLU A 1 140 ? -7.443 7.879 -2.937 1.00 78.06 140 GLU A N 1
ATOM 1071 C CA . GLU A 1 140 ? -7.610 8.433 -4.265 1.00 78.06 140 GLU A CA 1
ATOM 1072 C C . GLU A 1 140 ? -8.408 7.480 -5.176 1.00 78.06 140 GLU A C 1
ATOM 1074 O O . GLU A 1 140 ? -9.038 6.509 -4.734 1.00 78.06 140 GLU A O 1
ATOM 1079 N N . GLU A 1 141 ? -8.394 7.765 -6.481 1.00 70.50 141 GLU A N 1
ATOM 1080 C CA . GLU A 1 141 ? -8.956 6.897 -7.510 1.00 70.50 141 GLU A CA 1
ATOM 1081 C C . GLU A 1 141 ? -8.509 5.434 -7.340 1.00 70.50 141 GLU A C 1
ATOM 1083 O O . GLU A 1 141 ? -7.414 5.127 -6.862 1.00 70.50 141 GLU A O 1
ATOM 1088 N N . ALA A 1 142 ? -9.399 4.516 -7.724 1.00 81.12 142 ALA A N 1
ATOM 1089 C CA . ALA A 1 142 ? -9.218 3.072 -7.577 1.00 81.12 142 ALA A CA 1
ATOM 1090 C C . ALA A 1 142 ? -9.043 2.561 -6.130 1.00 81.12 142 ALA A C 1
ATOM 1092 O O . ALA A 1 142 ? -8.578 1.439 -5.941 1.00 81.12 142 ALA A O 1
ATOM 1093 N N . ARG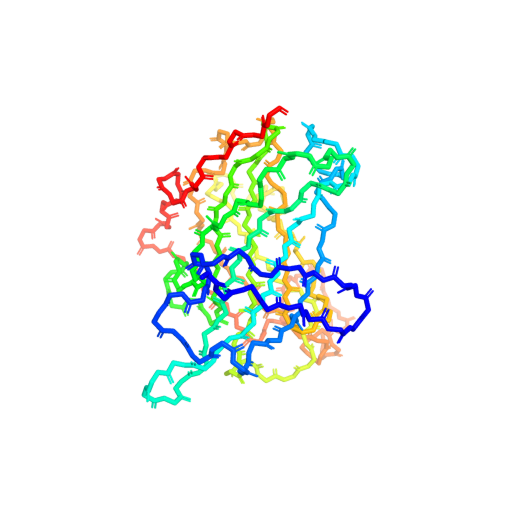 A 1 143 ? -9.494 3.324 -5.119 1.00 90.25 143 ARG A N 1
ATOM 1094 C CA . ARG A 1 143 ? -9.527 2.904 -3.701 1.00 90.25 143 ARG A CA 1
ATOM 1095 C C . ARG A 1 143 ? -8.134 2.694 -3.099 1.00 90.25 143 ARG A C 1
ATOM 1097 O O . ARG A 1 143 ? -7.991 1.935 -2.140 1.00 90.25 143 ARG A O 1
ATOM 1104 N N . CYS A 1 144 ? -7.117 3.346 -3.658 1.00 92.06 144 CYS A N 1
ATOM 1105 C CA . CYS A 1 144 ? -5.736 3.196 -3.217 1.00 92.06 144 CYS A CA 1
ATOM 1106 C C . CYS A 1 144 ? -5.250 4.401 -2.402 1.00 92.06 144 CYS A C 1
ATOM 1108 O O . CYS A 1 144 ? -5.716 5.523 -2.591 1.00 92.06 144 CYS A O 1
ATOM 1110 N N . PHE A 1 145 ? -4.300 4.150 -1.507 1.00 92.38 145 PHE A N 1
ATOM 1111 C CA . PHE A 1 145 ? -3.684 5.124 -0.610 1.00 92.38 145 PHE A CA 1
ATOM 1112 C C . PHE A 1 145 ? -2.167 4.923 -0.567 1.00 92.38 145 PHE A C 1
ATOM 1114 O O . PHE A 1 145 ? -1.654 3.841 -0.870 1.00 92.38 145 PHE A O 1
ATOM 1121 N N . ILE A 1 146 ? -1.446 5.962 -0.151 1.00 91.62 146 ILE A N 1
ATOM 1122 C CA . ILE A 1 146 ? -0.006 5.902 0.099 1.00 91.62 146 ILE A CA 1
ATOM 1123 C C . ILE A 1 146 ? 0.347 6.629 1.396 1.00 91.62 146 ILE A C 1
ATOM 1125 O O . ILE A 1 146 ? -0.161 7.712 1.678 1.00 91.62 146 ILE A O 1
ATOM 1129 N N . PHE A 1 147 ? 1.241 6.027 2.175 1.00 89.81 147 PHE A N 1
ATOM 1130 C CA . PHE A 1 147 ? 1.817 6.605 3.379 1.00 89.81 147 PHE A CA 1
ATOM 1131 C C . PHE A 1 147 ? 3.322 6.765 3.238 1.00 89.81 147 PHE A C 1
ATOM 1133 O O . PHE A 1 147 ? 4.032 5.759 3.296 1.00 89.81 147 PHE A O 1
ATOM 1140 N N . PRO A 1 148 ? 3.831 7.999 3.128 1.00 92.06 148 PRO A N 1
ATOM 1141 C CA . PRO A 1 148 ? 5.248 8.240 3.314 1.00 92.06 148 PRO A CA 1
ATOM 1142 C C . PRO A 1 148 ? 5.589 8.188 4.809 1.00 92.06 148 PRO A C 1
ATOM 1144 O O . PRO A 1 148 ? 4.964 8.858 5.634 1.00 92.06 148 PRO A O 1
ATOM 1147 N N . ILE A 1 149 ? 6.598 7.399 5.155 1.00 92.88 149 ILE A N 1
ATOM 1148 C CA . ILE A 1 149 ? 7.315 7.402 6.429 1.00 92.88 149 ILE A CA 1
ATOM 1149 C C . ILE A 1 149 ? 8.688 7.989 6.112 1.00 92.88 149 ILE A C 1
ATOM 1151 O O . ILE A 1 149 ? 9.561 7.319 5.550 1.00 92.88 149 ILE A O 1
ATOM 1155 N N . PHE A 1 150 ? 8.858 9.268 6.426 1.00 91.19 150 PHE A N 1
ATOM 1156 C CA . PHE A 1 150 ? 10.080 9.991 6.102 1.00 91.19 150 PHE A CA 1
ATOM 1157 C C . PHE A 1 150 ? 11.257 9.463 6.922 1.00 91.19 150 PHE A C 1
ATOM 1159 O O . PHE A 1 150 ? 11.074 8.910 8.008 1.00 91.19 150 PHE A O 1
ATOM 1166 N N . ALA A 1 151 ? 12.480 9.689 6.440 1.00 89.00 151 ALA A N 1
ATOM 1167 C CA . ALA A 1 151 ? 13.712 9.238 7.093 1.00 89.00 151 ALA A CA 1
ATOM 1168 C C . ALA A 1 151 ? 13.776 9.566 8.603 1.00 89.00 151 ALA A C 1
ATOM 1170 O O . ALA A 1 151 ? 14.250 8.757 9.402 1.00 89.00 151 ALA A O 1
ATOM 1171 N N . SER A 1 152 ? 13.263 10.733 9.009 1.00 89.88 152 SER A N 1
ATOM 1172 C CA . SER A 1 152 ? 13.205 11.178 10.410 1.00 89.88 152 SER A CA 1
ATOM 1173 C C . SER A 1 152 ? 12.219 10.390 11.281 1.00 89.88 152 SER A C 1
ATOM 1175 O O . SER A 1 152 ? 12.368 10.379 12.500 1.00 89.88 152 SER A O 1
ATOM 1177 N N . GLU A 1 153 ? 11.239 9.719 10.679 1.00 90.69 153 GLU A N 1
ATOM 1178 C CA . GLU A 1 153 ? 10.149 9.009 11.355 1.00 90.69 153 GLU A CA 1
ATOM 1179 C C . GLU A 1 153 ? 10.386 7.492 11.428 1.00 90.69 153 GLU A C 1
ATOM 1181 O O . GLU A 1 153 ? 9.736 6.808 12.218 1.00 90.69 153 GLU A O 1
ATOM 1186 N N . ILE A 1 154 ? 11.321 6.948 10.637 1.00 91.50 154 ILE A N 1
ATOM 1187 C CA . ILE A 1 154 ? 11.532 5.497 10.471 1.00 91.50 154 ILE A CA 1
ATOM 1188 C C . ILE A 1 154 ? 11.683 4.760 11.810 1.00 91.50 154 ILE A C 1
ATOM 1190 O O . ILE A 1 154 ? 11.139 3.671 11.982 1.00 91.50 154 ILE A O 1
ATOM 1194 N N . LYS A 1 155 ? 12.396 5.353 12.776 1.00 91.56 155 LYS A N 1
ATOM 1195 C CA . LYS A 1 155 ? 12.624 4.738 14.096 1.00 91.56 155 LYS A CA 1
ATOM 1196 C C . LYS A 1 155 ? 11.356 4.628 14.943 1.00 91.56 155 LYS A C 1
ATOM 1198 O O . LYS A 1 155 ? 11.313 3.806 15.851 1.00 91.56 155 LYS A O 1
ATOM 1203 N N . GLU A 1 156 ? 10.358 5.460 14.673 1.00 91.19 156 GLU A N 1
ATOM 1204 C CA . GLU A 1 156 ? 9.082 5.462 15.388 1.00 91.19 156 GLU A CA 1
ATOM 1205 C C . GLU A 1 156 ? 8.061 4.527 14.720 1.00 91.19 156 GLU A C 1
ATOM 1207 O O . GLU A 1 156 ? 7.170 4.002 15.382 1.00 91.19 156 GLU A O 1
ATOM 1212 N N . TRP A 1 157 ? 8.206 4.283 13.417 1.00 93.81 157 TRP A N 1
ATOM 1213 C CA . TRP A 1 157 ? 7.318 3.447 12.605 1.00 93.81 157 TRP A CA 1
ATOM 1214 C C . TRP A 1 157 ? 7.862 2.026 12.419 1.00 93.81 157 TRP A C 1
ATOM 1216 O O . TRP A 1 157 ? 8.016 1.532 11.302 1.00 93.81 157 TRP A O 1
ATOM 1226 N N . THR A 1 158 ? 8.162 1.356 13.530 1.00 94.62 158 THR A N 1
ATOM 1227 C CA . THR A 1 158 ? 8.563 -0.060 13.524 1.00 94.62 158 THR A CA 1
ATOM 1228 C C . THR A 1 158 ? 7.366 -1.005 13.583 1.00 94.62 158 THR A C 1
ATOM 1230 O O . THR A 1 158 ? 7.443 -2.110 13.057 1.00 94.62 158 THR A O 1
ATOM 1233 N N . ALA A 1 159 ? 6.250 -0.567 14.170 1.00 95.12 159 ALA A N 1
ATOM 1234 C CA . ALA A 1 159 ? 5.031 -1.354 14.297 1.00 95.12 159 ALA A CA 1
ATOM 1235 C C . ALA A 1 159 ? 3.765 -0.492 14.179 1.00 95.12 159 ALA A C 1
ATOM 1237 O O . ALA A 1 159 ? 3.758 0.684 14.559 1.00 95.12 159 ALA A O 1
ATOM 1238 N N . VAL A 1 160 ? 2.684 -1.105 13.698 1.00 94.69 160 VAL A N 1
ATOM 1239 C CA . VAL A 1 160 ? 1.346 -0.513 13.581 1.00 94.69 160 VAL A CA 1
ATOM 1240 C C . VAL A 1 160 ? 0.459 -1.064 14.694 1.00 94.69 160 VAL A C 1
ATOM 1242 O O . VAL A 1 160 ? 0.289 -2.275 14.825 1.00 94.69 160 VAL A O 1
ATOM 1245 N N . SER A 1 161 ? -0.108 -0.175 15.508 1.00 94.31 161 SER A N 1
ATOM 1246 C CA . SER A 1 161 ? -0.994 -0.535 16.621 1.00 94.31 161 SER A CA 1
ATOM 1247 C C . SER A 1 161 ? -2.473 -0.390 16.289 1.00 94.31 161 SER A C 1
ATOM 1249 O O . SER A 1 161 ? -3.300 -1.000 16.955 1.00 94.31 161 SER A O 1
ATOM 1251 N N . GLU A 1 162 ? -2.827 0.416 15.290 1.00 92.94 162 GLU A N 1
ATOM 1252 C CA . GLU A 1 162 ? -4.219 0.615 14.882 1.00 92.94 162 GLU A CA 1
ATOM 1253 C C . GLU A 1 162 ? -4.301 0.938 13.394 1.00 92.94 162 GLU A C 1
ATOM 1255 O O . GLU A 1 162 ? -3.434 1.630 12.854 1.00 92.94 162 GLU A O 1
ATOM 1260 N N . VAL A 1 163 ? -5.359 0.457 12.745 1.00 92.94 163 VAL A N 1
ATOM 1261 C CA . VAL A 1 163 ? -5.769 0.899 11.413 1.00 92.94 163 VAL A CA 1
ATOM 1262 C C . VAL A 1 163 ? -7.244 1.276 11.438 1.00 92.94 163 VAL A C 1
ATOM 1264 O O . VAL A 1 163 ? -8.069 0.579 12.033 1.00 92.94 163 VAL A O 1
ATOM 1267 N N . ARG A 1 164 ? -7.580 2.361 10.739 1.00 91.38 164 ARG A N 1
ATOM 1268 C CA . ARG A 1 164 ? -8.951 2.839 10.561 1.00 91.38 164 ARG A CA 1
ATOM 1269 C C . ARG A 1 164 ? -9.213 3.207 9.107 1.00 91.38 164 ARG A C 1
ATOM 1271 O O . ARG A 1 164 ? -8.443 3.952 8.508 1.00 91.38 164 ARG A O 1
ATOM 1278 N N . ILE A 1 165 ? -10.340 2.754 8.569 1.00 90.12 165 ILE A N 1
ATOM 1279 C CA . ILE A 1 165 ? -10.822 3.116 7.234 1.00 90.12 165 ILE A CA 1
ATOM 1280 C C . ILE A 1 165 ? -12.107 3.924 7.380 1.00 90.12 165 ILE A C 1
ATOM 1282 O O . ILE A 1 165 ? -13.101 3.469 7.954 1.00 90.12 165 ILE A O 1
ATOM 1286 N N . THR A 1 166 ? -12.082 5.135 6.841 1.00 88.25 166 THR A N 1
ATOM 1287 C CA . THR A 1 166 ? -13.158 6.118 6.951 1.00 88.25 166 THR A CA 1
ATOM 1288 C C . THR A 1 166 ? -13.811 6.330 5.593 1.00 88.25 166 THR A C 1
ATOM 1290 O O . THR A 1 166 ? -13.131 6.455 4.572 1.00 88.25 166 THR A O 1
ATOM 1293 N N . THR A 1 167 ? -15.140 6.406 5.590 1.00 85.56 167 THR A N 1
ATOM 1294 C CA . THR A 1 167 ? -15.948 6.721 4.405 1.00 85.56 167 THR A CA 1
ATOM 1295 C C . THR A 1 167 ? -16.529 8.127 4.524 1.00 85.56 167 THR A C 1
ATOM 1297 O O . THR A 1 167 ? -16.635 8.677 5.618 1.00 85.56 167 THR A O 1
ATOM 1300 N N . ARG A 1 168 ? -16.907 8.751 3.409 1.00 83.19 168 ARG A N 1
ATOM 1301 C CA . ARG A 1 168 ? -17.542 10.078 3.419 1.00 83.19 168 ARG A CA 1
ATOM 1302 C C . ARG A 1 168 ? -18.891 10.038 4.123 1.00 83.19 168 ARG A C 1
ATOM 1304 O O . ARG A 1 168 ? -19.251 10.977 4.825 1.00 83.19 168 ARG A O 1
ATOM 1311 N N . GLU A 1 169 ? -19.616 8.942 3.953 1.00 81.12 169 GLU A N 1
ATOM 1312 C CA . GLU A 1 169 ? -20.906 8.703 4.583 1.00 81.12 169 GLU A CA 1
ATOM 1313 C C . GLU A 1 169 ? -20.750 8.678 6.104 1.00 81.12 169 GLU A C 1
ATOM 1315 O O . GLU A 1 169 ? -21.473 9.387 6.803 1.00 81.12 169 GLU A O 1
ATOM 1320 N N . SER A 1 170 ? -19.741 7.965 6.612 1.00 73.88 170 SER A N 1
ATOM 1321 C CA . SER A 1 170 ? -19.484 7.879 8.048 1.00 73.88 170 SER A CA 1
ATOM 1322 C C . SER A 1 170 ? -19.045 9.216 8.666 1.00 73.88 170 SER A C 1
ATOM 1324 O O . SER A 1 170 ? -19.388 9.475 9.815 1.00 73.88 170 SER A O 1
ATOM 1326 N N . LEU A 1 171 ? -18.418 10.114 7.891 1.00 73.00 171 LEU A N 1
ATOM 1327 C CA . LEU A 1 171 ? -18.133 11.499 8.306 1.00 73.00 171 LEU A CA 1
ATOM 1328 C C . LEU A 1 171 ? -19.392 12.383 8.372 1.00 73.00 171 LEU A C 1
ATOM 1330 O O . LEU A 1 171 ? -19.498 13.253 9.233 1.00 73.00 171 LEU A O 1
ATOM 1334 N N . SER A 1 172 ? -20.351 12.186 7.462 1.00 62.69 172 SER A N 1
ATOM 1335 C CA . SER A 1 172 ? -21.548 13.038 7.355 1.00 62.69 172 SER A CA 1
ATOM 1336 C C . SER A 1 172 ? -22.564 12.837 8.486 1.00 62.69 172 SER A C 1
ATOM 1338 O O . SER A 1 172 ? -23.348 13.739 8.781 1.00 62.69 172 SER A O 1
ATOM 1340 N N . THR A 1 173 ? -22.531 11.680 9.150 1.00 55.62 173 THR A N 1
ATOM 1341 C CA . THR A 1 173 ? -23.418 11.359 10.280 1.00 55.62 173 THR A CA 1
ATOM 1342 C C . THR A 1 173 ? -23.013 12.046 11.590 1.00 55.62 173 THR A C 1
ATOM 1344 O O . THR A 1 173 ? -23.817 12.093 12.517 1.00 55.62 173 THR A O 1
ATOM 1347 N N . GLU A 1 174 ? -21.801 12.609 11.680 1.00 52.50 174 GLU A N 1
ATOM 1348 C CA . GLU A 1 174 ? -21.213 13.099 12.935 1.00 52.50 174 GLU A CA 1
ATOM 1349 C C . GLU A 1 174 ? -20.678 14.539 12.822 1.00 52.50 174 GLU A C 1
ATOM 1351 O O . GLU A 1 174 ? -19.517 14.831 13.092 1.00 52.50 174 GLU A O 1
ATOM 1356 N N . ALA A 1 175 ? -21.544 15.495 12.477 1.00 44.28 175 ALA A N 1
ATOM 1357 C CA . ALA A 1 175 ? -21.194 16.921 12.417 1.00 44.28 175 ALA A CA 1
ATOM 1358 C C . ALA A 1 175 ? -20.900 17.590 13.788 1.00 44.28 175 ALA A C 1
ATOM 1360 O O . ALA A 1 175 ? -20.948 18.815 13.894 1.00 44.28 175 ALA A O 1
ATOM 1361 N N . ALA A 1 176 ? -20.606 16.839 14.855 1.00 37.91 176 ALA A N 1
ATOM 1362 C CA . ALA A 1 176 ? -20.383 17.416 16.180 1.00 37.91 176 ALA A CA 1
ATOM 1363 C C . ALA A 1 176 ? -19.495 16.553 17.089 1.00 37.91 176 ALA A C 1
ATOM 1365 O O . ALA A 1 176 ? -19.964 16.086 18.118 1.00 37.91 176 ALA A O 1
ATOM 1366 N N . SER A 1 177 ? -18.217 16.367 16.748 1.00 39.09 177 SER A N 1
ATOM 1367 C CA . SER A 1 177 ? -17.118 16.300 17.727 1.00 39.09 177 SER A CA 1
ATOM 1368 C C . SER A 1 177 ? -15.781 16.096 17.006 1.00 39.09 177 SER A C 1
ATOM 1370 O O . SER A 1 177 ? -15.683 15.331 16.059 1.00 39.09 177 SER A O 1
ATOM 1372 N N . LEU A 1 178 ? -14.716 16.729 17.500 1.00 44.69 178 LEU A N 1
ATOM 1373 C CA . LEU A 1 178 ? -13.314 16.460 17.135 1.00 44.69 178 LEU A CA 1
ATOM 1374 C C . LEU A 1 178 ? -12.822 15.086 17.647 1.00 44.69 178 LEU A C 1
ATOM 1376 O O . LEU A 1 178 ? -11.620 14.834 17.735 1.00 44.69 178 LEU A O 1
ATOM 1380 N N . THR A 1 179 ? -13.742 14.202 18.031 1.00 43.66 179 THR A N 1
ATOM 1381 C CA . THR A 1 179 ? -13.472 12.789 18.254 1.00 43.66 179 THR A CA 1
ATOM 1382 C C . THR A 1 179 ? -13.599 12.077 16.925 1.00 43.66 179 THR A C 1
ATOM 1384 O O . THR A 1 179 ? -14.559 12.248 16.191 1.00 43.66 179 THR A O 1
ATOM 1387 N N . LEU A 1 180 ? -12.589 11.285 16.623 1.00 50.38 180 LEU A N 1
ATOM 1388 C CA . LEU A 1 180 ? -12.357 10.577 15.375 1.00 50.38 180 LEU A CA 1
ATOM 1389 C C . LEU A 1 180 ? -13.304 9.356 15.223 1.00 50.38 180 LEU A C 1
ATOM 1391 O O . LEU A 1 180 ? -12.872 8.269 14.846 1.00 50.38 180 LEU A O 1
ATOM 1395 N N . THR A 1 181 ? -14.567 9.527 15.609 1.00 48.75 181 THR A N 1
ATOM 1396 C CA . THR A 1 181 ? -15.675 8.582 15.470 1.00 48.75 181 THR A CA 1
ATOM 1397 C C . THR A 1 181 ? -16.258 8.712 14.051 1.00 48.75 181 THR A C 1
ATOM 1399 O O . THR A 1 181 ? -16.040 9.717 13.374 1.00 48.75 181 THR A O 1
ATOM 1402 N N . GLY A 1 182 ? -16.848 7.639 13.513 1.00 54.78 182 GLY A N 1
ATOM 1403 C CA . GLY A 1 182 ? -17.277 7.581 12.107 1.00 54.78 182 GLY A CA 1
ATOM 1404 C C . GLY A 1 182 ? -16.330 6.807 11.182 1.00 54.78 182 GLY A C 1
ATOM 1405 O O . GLY A 1 182 ? -16.095 7.217 10.046 1.00 54.78 182 GLY A O 1
ATOM 1406 N N . SER A 1 183 ? -15.772 5.681 11.630 1.00 66.56 183 SER A N 1
ATOM 1407 C CA . SER A 1 183 ? -15.071 4.716 10.773 1.00 66.56 183 SER A CA 1
ATOM 1408 C C . SER A 1 183 ? -16.035 3.671 10.205 1.00 66.56 183 SER A C 1
ATOM 1410 O O . SER A 1 183 ? -16.960 3.230 10.881 1.00 66.56 183 SER A O 1
ATOM 1412 N N . GLN A 1 184 ? -15.821 3.258 8.954 1.00 80.44 184 GLN A N 1
ATOM 1413 C CA . GLN A 1 184 ? -16.529 2.100 8.391 1.00 80.44 184 GLN A CA 1
ATOM 1414 C C . GLN A 1 184 ? -15.886 0.793 8.871 1.00 80.44 184 GLN A C 1
ATOM 1416 O O . GLN A 1 184 ? -16.550 -0.239 8.964 1.00 80.44 184 GLN A O 1
ATOM 1421 N N . TRP A 1 185 ? -14.581 0.839 9.153 1.00 88.25 185 TRP A N 1
ATOM 1422 C CA . TRP A 1 185 ? -13.817 -0.271 9.700 1.00 88.25 185 TRP A CA 1
ATOM 1423 C C . TRP A 1 185 ? -12.681 0.244 10.584 1.00 88.25 185 TRP A C 1
ATOM 1425 O O . TRP A 1 185 ? -12.029 1.236 10.251 1.00 88.25 185 TRP A O 1
ATOM 1435 N N . GLU A 1 186 ? -12.420 -0.447 11.690 1.00 90.50 186 GLU A N 1
ATOM 1436 C CA . GLU A 1 186 ? -11.362 -0.103 12.636 1.00 90.50 186 GLU A CA 1
ATOM 1437 C C . GLU A 1 186 ? -10.873 -1.335 13.389 1.00 90.50 186 GLU A C 1
ATOM 1439 O O . GLU A 1 186 ? -11.664 -2.199 13.780 1.00 90.50 186 GLU A O 1
ATOM 1444 N N . LYS A 1 187 ? -9.561 -1.396 13.620 1.00 90.31 187 LYS A N 1
ATOM 1445 C CA . LYS A 1 187 ? -8.938 -2.438 14.427 1.00 90.31 187 LYS A CA 1
ATOM 1446 C C . LYS A 1 187 ? -7.722 -1.897 15.158 1.00 90.31 187 LYS A C 1
ATOM 1448 O O . LYS A 1 187 ? -6.776 -1.426 14.533 1.00 90.31 187 LYS A O 1
ATOM 1453 N N . THR A 1 188 ? -7.721 -2.073 16.474 1.00 92.06 188 THR A N 1
ATOM 1454 C CA . THR A 1 188 ? -6.515 -2.014 17.302 1.00 92.06 188 THR A CA 1
ATOM 1455 C C . THR A 1 188 ? -5.885 -3.410 17.369 1.00 92.06 188 THR A C 1
ATOM 1457 O O . THR A 1 188 ? -6.588 -4.408 17.569 1.00 92.06 188 THR A O 1
ATOM 1460 N N . PHE A 1 189 ? -4.570 -3.487 17.187 1.00 92.62 189 PHE A N 1
ATOM 1461 C CA . PHE A 1 189 ? -3.787 -4.719 17.224 1.00 92.62 189 PHE A CA 1
ATOM 1462 C C . PHE A 1 189 ? -3.121 -4.890 18.591 1.00 92.62 189 PHE A C 1
ATOM 1464 O O . PHE A 1 189 ? -2.425 -3.991 19.066 1.00 92.62 189 PHE A O 1
ATOM 1471 N N . ASP A 1 190 ? -3.323 -6.056 19.203 1.00 92.75 190 ASP A N 1
ATOM 1472 C CA . ASP A 1 190 ? -2.651 -6.469 20.435 1.00 92.75 190 ASP A CA 1
ATOM 1473 C C . ASP A 1 190 ? -2.229 -7.950 20.306 1.00 92.75 190 ASP A C 1
ATOM 1475 O O . ASP A 1 190 ? -3.097 -8.829 20.330 1.00 92.75 190 ASP A O 1
ATOM 1479 N N . PRO A 1 191 ? -0.931 -8.247 20.086 1.00 93.12 191 PRO A N 1
ATOM 1480 C CA . PRO A 1 191 ? 0.179 -7.293 20.003 1.00 93.12 191 PRO A CA 1
ATOM 1481 C C . PRO A 1 191 ? 0.145 -6.429 18.720 1.00 93.12 191 PRO A C 1
ATOM 1483 O O . PRO A 1 191 ? -0.472 -6.830 17.729 1.00 93.12 191 PRO A O 1
ATOM 1486 N N . PRO A 1 192 ? 0.826 -5.262 18.699 1.00 95.31 192 PRO A N 1
ATOM 1487 C CA . PRO A 1 192 ? 1.019 -4.469 17.483 1.00 95.31 192 PRO A CA 1
ATOM 1488 C C . PRO A 1 192 ? 1.690 -5.269 16.358 1.00 95.31 192 PRO A C 1
ATOM 1490 O O . PRO A 1 192 ? 2.537 -6.125 16.615 1.00 95.31 192 PRO A O 1
ATOM 1493 N N . ILE A 1 193 ? 1.356 -4.951 15.106 1.00 95.50 193 ILE A N 1
ATOM 1494 C CA . ILE A 1 193 ? 1.945 -5.600 13.929 1.00 95.50 193 ILE A CA 1
ATOM 1495 C C . ILE A 1 193 ? 3.322 -4.995 13.669 1.00 95.50 193 ILE A C 1
ATOM 1497 O O . ILE A 1 193 ? 3.416 -3.817 13.328 1.00 95.50 193 ILE A O 1
ATOM 1501 N N . ASP A 1 194 ? 4.383 -5.791 13.800 1.00 96.00 194 ASP A N 1
ATOM 1502 C CA . ASP A 1 194 ? 5.729 -5.400 13.371 1.00 96.00 194 ASP A CA 1
ATOM 1503 C C . ASP A 1 194 ? 5.779 -5.299 11.841 1.00 96.00 194 ASP A C 1
ATOM 1505 O O . ASP A 1 194 ? 5.505 -6.266 11.130 1.00 96.00 194 ASP A O 1
ATOM 1509 N N . ILE A 1 195 ? 6.124 -4.114 11.339 1.00 95.44 195 ILE A N 1
ATOM 1510 C CA . ILE A 1 195 ? 6.237 -3.835 9.904 1.00 95.44 195 ILE A CA 1
ATOM 1511 C C . ILE A 1 195 ? 7.689 -3.676 9.450 1.00 95.44 195 ILE A C 1
ATOM 1513 O O . ILE A 1 195 ? 7.948 -3.536 8.258 1.00 95.44 195 ILE A O 1
ATOM 1517 N N . SER A 1 196 ? 8.651 -3.690 10.375 1.00 92.56 196 SER A N 1
ATOM 1518 C CA . SER A 1 196 ? 10.050 -3.355 10.095 1.00 92.56 196 SER A CA 1
ATOM 1519 C C . SER A 1 196 ? 10.704 -4.284 9.070 1.00 92.56 196 SER A C 1
ATOM 1521 O O . SER A 1 196 ? 11.483 -3.819 8.240 1.00 92.56 196 SER A O 1
ATOM 1523 N N . SER A 1 197 ? 10.348 -5.569 9.096 1.00 92.62 197 SER A N 1
ATOM 1524 C CA . SER A 1 197 ? 10.858 -6.608 8.192 1.00 92.62 197 SER A CA 1
ATOM 1525 C C . SER A 1 197 ? 10.069 -6.747 6.887 1.00 92.62 197 SER A C 1
ATOM 1527 O O . SER A 1 197 ? 10.472 -7.503 6.007 1.00 92.62 197 SER A O 1
ATOM 1529 N N . LEU A 1 198 ? 8.952 -6.027 6.748 1.00 95.56 198 LEU A N 1
ATOM 1530 C CA . LEU A 1 198 ? 8.070 -6.126 5.584 1.00 95.56 198 LEU A CA 1
ATOM 1531 C C . LEU A 1 198 ? 8.494 -5.204 4.434 1.00 95.56 198 LEU A C 1
ATOM 1533 O O . LEU A 1 198 ? 7.963 -5.330 3.332 1.00 95.56 198 LEU A O 1
ATOM 1537 N N . PHE A 1 199 ? 9.418 -4.273 4.685 1.00 96.31 199 PHE A N 1
ATOM 1538 C CA . PHE A 1 199 ? 9.875 -3.313 3.688 1.00 96.31 199 PHE A CA 1
ATOM 1539 C C . PHE A 1 199 ? 10.816 -3.962 2.672 1.00 96.31 199 PHE A C 1
ATOM 1541 O O . PHE A 1 199 ? 11.896 -4.446 3.005 1.00 96.31 199 PHE A O 1
ATOM 1548 N N . ILE A 1 200 ? 10.424 -3.899 1.403 1.00 96.56 200 ILE A N 1
ATOM 1549 C CA . ILE A 1 200 ? 11.288 -4.222 0.270 1.00 96.56 200 ILE A CA 1
ATOM 1550 C C . ILE A 1 200 ? 12.267 -3.062 0.071 1.00 96.56 200 ILE A C 1
ATOM 1552 O O . ILE A 1 200 ? 11.850 -1.946 -0.232 1.00 96.56 200 ILE A O 1
ATOM 1556 N N . HIS A 1 201 ? 13.565 -3.311 0.228 1.00 95.50 201 HIS A N 1
ATOM 1557 C CA . HIS A 1 201 ? 14.592 -2.294 0.004 1.00 95.50 201 HIS A CA 1
ATOM 1558 C C . HIS A 1 201 ? 14.916 -2.161 -1.483 1.00 95.50 201 HIS A C 1
ATOM 1560 O O . HIS A 1 201 ? 15.315 -3.132 -2.127 1.00 95.50 201 HIS A O 1
ATOM 1566 N N . ILE A 1 202 ? 14.765 -0.950 -2.015 1.00 93.12 202 ILE A N 1
ATOM 1567 C CA . ILE A 1 202 ? 14.967 -0.644 -3.428 1.00 93.12 202 ILE A CA 1
ATOM 1568 C C . ILE A 1 202 ? 16.149 0.307 -3.559 1.00 93.12 202 ILE A C 1
ATOM 1570 O O . ILE A 1 202 ? 16.177 1.389 -2.971 1.00 93.12 202 ILE A O 1
ATOM 1574 N N . THR A 1 203 ? 17.117 -0.090 -4.375 1.00 87.44 203 THR A N 1
ATOM 1575 C CA . THR A 1 203 ? 18.205 0.782 -4.812 1.00 87.44 203 THR A CA 1
ATOM 1576 C C . THR A 1 203 ? 17.947 1.151 -6.263 1.00 87.44 203 THR A C 1
ATOM 1578 O O . THR A 1 203 ? 17.925 0.275 -7.125 1.00 87.44 203 THR A O 1
ATOM 1581 N N . LEU A 1 204 ? 17.702 2.436 -6.506 1.00 82.62 204 LEU A N 1
ATOM 1582 C CA . LEU A 1 204 ? 17.642 2.989 -7.855 1.00 82.62 204 LEU A CA 1
ATOM 1583 C C . LEU A 1 204 ? 19.065 3.384 -8.296 1.00 82.62 204 LEU A C 1
ATOM 1585 O O . LEU A 1 204 ? 19.885 3.683 -7.420 1.00 82.62 204 LEU A O 1
ATOM 1589 N N . PRO A 1 205 ? 19.374 3.286 -9.601 1.00 65.50 205 PRO A N 1
ATOM 1590 C CA . PRO A 1 205 ? 20.693 3.604 -10.147 1.00 65.50 205 PRO A CA 1
ATOM 1591 C C . PRO A 1 205 ? 21.090 5.075 -9.985 1.00 65.50 205 PRO A C 1
ATOM 1593 O O . PRO A 1 205 ? 20.186 5.926 -9.842 1.00 65.50 205 PRO A O 1
#

pLDDT: mean 85.18, std 13.9, range [37.91, 97.38]

Secondary structure (DSSP, 8-state):
---EEEPSSS-EEEPGGGGTTSEEEEEEEEEEEESTTTSSS-TTEEEEEEEEE-TTS-EEEEEEEEESSSTTPPPEEEEE-B--STT-SEEEEEEEETTEEEEEEEE-TTS-S-EEEEEEEE--S-GGGHHHHEEEEE--GGGEEEEEE-TTTTTT-SEEEEEEEEEHHHHHT--S-SS----SEEEEEEEEEE-TTSPEE----

Radius of gyration: 17.65 Å; chains: 1; bounding box: 44×37×49 Å

Sequence (205 aa):
MIAVTLWGNSSAIIPPEGLVGADAKSARMVTTRALSQWANVDDGTLLRIFEVKLPDGRLERRAFIQTTDVPSSPDVYLGPLTHQLGDTPAQTILFEVGGSRFIFGCVDDTVRGTLAFFNAQRVEPNKAKWMRATKIGEIEEARCFIFPIFASEIKEWTAVSEVRITTRESLSTEAASLTLTGSQWEKTFDPPIDISSLFIHITLP